Protein 8Q9N (pdb70)

Organism: Homo sapiens (NCBI:txid9606)

Radius of gyration: 16.93 Å; Cα contacts (8 Å, |Δi|>4): 275; chains: 3; bounding box: 41×46×35 Å

Secondary structure (DSSP, 8-state):
--S---SS----HHHHHHHHHHHHHHHHHHHHHHHHHHT-EEEEEEE-TT--EEEEESS-HHHHHHHHHH--S--EEEEHHHHHHHHHHH-/--S---SS---SHHHHHHHHHHHHHHHHHHHHHHHHHHT-EEEEEEE-TT--EEEEESS-HHHHHHHHHH--S--EEE-HHHHHHHHHHS---/--SSHHHHHHHHHHHH-

Sequence (201 aa):
GRKKIQIQRITDERNRQVTFTKRKFGLMKKKAYELSVLCDCCEIALLIIFNHSNKLFQYASTDMDKVLLKYTEYNEPHESRTNADIIETLRKKGGRKKIQIQRITDERNRQVTFTKRKFGLMKKAYELSVLCDCCEIALLIIFNHHSNKLFQYASTDMDKVLLKYTEYNNEPHESRTNADIIETLRKKGFNWGSGEVKQKLQEFVLSK

Foldseek 3Di:
DVDDDDPDDDPPPVVNVVCCVVVVVVVLVVVLVCCVVVVDWDKDWDQDPVRDIDIDINPDPVVVVVVVVVDDDDDDDDDPVRVVVVVVVVD/DVDDDDDDDDPPPVVLVVCCVVVVVVVLVVVLVCCVVPVDWDKDWDQDPVGDIDIDINPDPVVVVVVVVVDDDDDDDDDPVVVVVCVVVDDVD/DDPDDVVVVVVCVVVVD

Solvent-accessible surface area: 12573 Å² total; per-residue (Å²): 119,243,174,189,93,116,49,113,128,23,111,87,97,196,70,22,79,73,18,12,84,141,65,17,39,31,2,4,72,85,0,26,16,2,9,47,2,2,58,5,70,0,2,0,2,0,3,23,98,86,79,93,0,17,17,0,2,7,87,49,14,79,138,7,3,72,98,11,28,129,48,133,112,131,74,61,60,84,41,21,71,44,3,62,67,33,44,158,153,140,96,119,257,175,169,91,140,53,112,151,22,120,86,124,186,73,41,105,70,20,12,69,141,66,16,50,27,2,4,70,86,0,19,23,0,7,45,2,3,47,8,48,0,2,0,1,0,3,18,81,74,69,110,5,32,16,0,3,7,113,65,16,55,113,3,0,40,40,6,3,125,32,118,110,114,25,40,52,92,46,28,78,55,3,78,64,48,56,190,149,92,50,225,156,97,27,116,30,129,31,50,92,95,2,51,103,47,8,125,92,147

Nearest PDB structures (foldseek):
  8c84-assembly1_B  TM=9.885E-01  e=8.450E-15  Homo sapiens
  6byy-assembly1_B  TM=9.921E-01  e=8.480E-14  Homo sapiens
  1n6j-assembly1_A  TM=9.811E-01  e=6.041E-14  Homo sapiens
  6wc2-assembly2_C  TM=9.971E-01  e=1.363E-13  Homo sapiens
  3p57-assembly1_D  TM=9.892E-01  e=1.274E-13  Homo sapiens

InterPro domains:
  IPR002100 Transcription factor, MADS-box [PF00319] (10-57)
  IPR002100 Transcription factor, MADS-box [PR00404] (3-23)
  IPR002100 Transcription factor, MADS-box [PR00404] (23-38)
  IPR002100 Transcription factor, MADS-box [P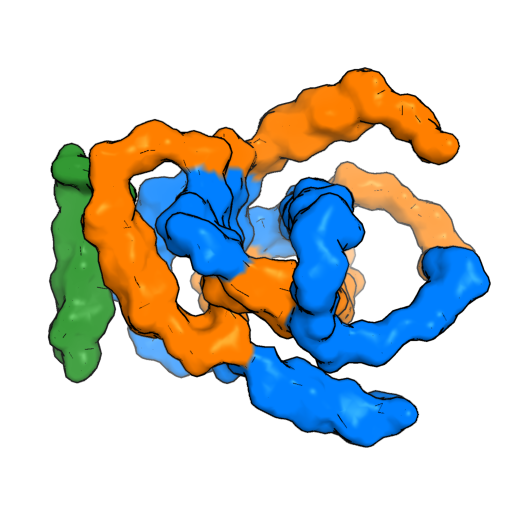R00404] (38-59)
  IPR002100 Transcription factor, MADS-box [PS00350] (3-57)
  IPR002100 Transcription factor, MADS-box [PS50066] (1-61)
  IPR002100 Transcription factor, MADS-box [SM00432] (1-60)
  IPR022102 Holliday junction regulator protein family C-terminal [PF12347] (95-132)
  IPR033896 MADS MEF2-like, N-terminal [cd00265] (2-78)
  IPR036879 Transcription factor, MADS-box superfamily [G3DSA:3.40.1810.10] (13-95)
  IPR036879 Transcription factor, MADS-box superfamily [SSF55455] (2-90)

Structure (mmCIF, N/CA/C/O backbone):
data_8Q9N
#
_entry.id   8Q9N
#
_cell.length_a   54.326
_cell.length_b   57.000
_cell.length_c   76.750
_cell.angle_alpha   90.00
_cell.angle_beta   90.00
_cell.angle_gamma   90.00
#
_symmetry.space_group_name_H-M   'P 21 21 21'
#
loop_
_entity.id
_entity.type
_entity.pdbx_description
1 polymer 'MEF2D protein'
2 polymer 'DNA MADS box'
3 polymer 'DNA MADS box'
4 polymer 'myocyte enhancer-binding factor 2-interacting transcriptional repressor (MITR or HDAC9) L151V mutant peptide: GLU-VAL-LYS-GLN-LYS-LEU-GLN-GLU-PHE-VAL-LEU-SER-LYS'
5 non-polymer 'DIMETHYL SULFOXIDE'
6 water water
#
loop_
_atom_site.group_PDB
_atom_site.id
_atom_site.type_symbol
_atom_site.label_atom_id
_atom_site.label_alt_id
_atom_site.label_comp_id
_atom_site.label_asym_id
_atom_site.label_entity_id
_atom_site.label_seq_id
_atom_site.pdbx_PDB_ins_code
_atom_site.Cartn_x
_atom_site.Cartn_y
_atom_site.Cartn_z
_atom_site.occupancy
_atom_site.B_iso_or_equiv
_atom_site.auth_seq_id
_atom_site.auth_comp_id
_atom_site.auth_asym_id
_atom_site.auth_atom_id
_atom_site.pdbx_PDB_model_num
ATOM 1 N N . GLY A 1 2 ? 8.647 8.689 -16.728 1.00 20.61 2 GLY A N 1
ATOM 2 C CA . GLY A 1 2 ? 7.929 8.786 -17.993 1.00 19.11 2 GLY A CA 1
ATOM 3 C C . GLY A 1 2 ? 7.124 10.077 -18.008 1.00 18.28 2 GLY A C 1
ATOM 4 O O . GLY A 1 2 ? 7.068 10.768 -16.995 1.00 18.51 2 GLY A O 1
ATOM 5 N N . ARG A 1 3 ? 6.492 10.379 -19.145 1.00 18.61 3 ARG A N 1
ATOM 6 C CA . ARG A 1 3 ? 5.696 11.588 -19.232 1.00 19.17 3 ARG A CA 1
ATOM 7 C C . ARG A 1 3 ? 4.630 11.633 -18.146 1.00 17.50 3 ARG A C 1
ATOM 8 O O . ARG A 1 3 ? 4.265 12.730 -17.685 1.00 18.36 3 ARG A O 1
ATOM 16 N N . LYS A 1 4 ? 4.070 10.457 -17.774 1.00 17.29 4 LYS A N 1
ATOM 17 C CA . LYS A 1 4 ? 3.091 10.364 -16.697 1.00 16.32 4 LYS A CA 1
ATOM 18 C C . LYS A 1 4 ? 3.329 9.127 -15.833 1.00 16.37 4 LYS A C 1
ATOM 19 O O . LYS A 1 4 ? 3.869 8.120 -16.316 1.00 17.85 4 LYS A O 1
ATOM 25 N N . LYS A 1 5 ? 2.928 9.208 -14.566 1.00 15.46 5 LYS A N 1
ATOM 26 C CA . LYS A 1 5 ? 2.848 8.039 -13.698 1.00 16.31 5 LYS A CA 1
ATOM 27 C C . LYS A 1 5 ? 1.749 7.079 -14.168 1.00 17.47 5 LYS A C 1
ATOM 28 O O . LYS A 1 5 ? 0.654 7.523 -14.503 1.00 19.27 5 LYS A O 1
ATOM 34 N N . ILE A 1 6 ? 2.040 5.772 -14.221 1.00 17.97 6 ILE A N 1
ATOM 35 C CA . ILE A 1 6 ? 1.023 4.782 -14.543 1.00 18.08 6 ILE A CA 1
ATOM 36 C C . ILE A 1 6 ? 0.767 3.833 -13.373 1.00 18.48 6 ILE A C 1
ATOM 37 O O . ILE A 1 6 ? 1.679 3.538 -12.602 1.00 19.13 6 ILE A O 1
ATOM 42 N N . GLN A 1 7 ? -0.457 3.296 -13.320 1.00 20.33 7 GLN A N 1
ATOM 43 C CA . GLN A 1 7 ? -0.801 2.250 -12.368 1.00 20.36 7 GLN A CA 1
ATOM 44 C C . GLN A 1 7 ? -0.205 0.916 -12.814 1.00 17.46 7 GLN A C 1
ATOM 45 O O . GLN A 1 7 ? -0.126 0.650 -14.015 1.00 17.89 7 GLN A O 1
ATOM 51 N N . ILE A 1 8 ? 0.255 0.119 -11.842 1.00 17.06 8 ILE A N 1
ATOM 52 C CA . ILE A 1 8 ? 0.779 -1.195 -12.157 1.00 16.70 8 ILE A CA 1
ATOM 53 C C . ILE A 1 8 ? -0.416 -2.151 -12.211 1.00 15.92 8 ILE A C 1
ATOM 54 O O . ILE A 1 8 ? -0.827 -2.744 -11.206 1.00 18.36 8 ILE A O 1
ATOM 59 N N . GLN A 1 9 ? -0.969 -2.272 -13.411 1.00 16.73 9 GLN A N 1
ATOM 60 C CA . GLN A 1 9 ? -2.102 -3.134 -13.709 1.00 19.20 9 GLN A CA 1
ATOM 61 C C . GLN A 1 9 ? -1.982 -3.603 -15.163 1.00 18.86 9 GLN A C 1
ATOM 62 O O . GLN A 1 9 ? -1.323 -2.970 -15.998 1.00 18.49 9 GLN A O 1
ATOM 68 N N . ARG A 1 10 ? -2.680 -4.690 -15.503 1.00 18.35 10 ARG A N 1
ATOM 69 C CA . ARG A 1 10 ? -2.588 -5.223 -16.847 1.00 19.91 10 ARG A CA 1
ATOM 70 C C . ARG A 1 10 ? -2.941 -4.237 -17.969 1.00 21.34 10 ARG A C 1
ATOM 71 O O . ARG A 1 10 ? -3.993 -3.591 -17.937 1.00 18.93 10 ARG A O 1
ATOM 79 N N . ILE A 1 11 ? -2.031 -4.099 -18.953 1.00 19.02 11 ILE A N 1
ATOM 80 C CA . ILE A 1 11 ? -2.263 -3.309 -20.149 1.00 18.78 11 ILE A CA 1
ATOM 81 C C . ILE A 1 11 ? -3.145 -4.094 -21.113 1.00 21.59 11 ILE A C 1
ATOM 82 O O . ILE A 1 11 ? -2.766 -5.186 -21.529 1.00 20.92 11 ILE A O 1
ATOM 87 N N . THR A 1 12 ? -4.318 -3.547 -21.485 1.00 23.84 12 THR A N 1
ATOM 88 C CA . THR A 1 12 ? -5.176 -4.283 -22.405 1.00 27.68 12 THR A CA 1
ATOM 89 C C . THR A 1 12 ? -4.977 -3.878 -23.870 1.00 26.77 12 THR A C 1
ATOM 90 O O . THR A 1 12 ? -5.183 -4.704 -24.748 1.00 29.55 12 THR A O 1
ATOM 94 N N . ASP A 1 13 ? -4.519 -2.651 -24.158 1.00 27.14 13 ASP A N 1
ATOM 95 C CA . ASP A 1 13 ? -4.114 -2.297 -25.511 1.00 30.59 13 ASP A CA 1
ATOM 96 C C . ASP A 1 13 ? -2.955 -3.163 -26.011 1.00 31.41 13 ASP A C 1
ATOM 97 O O . ASP A 1 13 ? -1.863 -3.138 -25.449 1.00 26.78 13 ASP A O 1
ATOM 102 N N . GLU A 1 14 ? -3.184 -3.922 -27.089 1.00 30.52 14 GLU A N 1
ATOM 103 C CA . GLU A 1 14 ? -2.240 -4.947 -27.510 1.00 32.84 14 GLU A CA 1
ATOM 104 C C . GLU A 1 14 ? -0.908 -4.374 -27.997 1.00 31.26 14 GLU A C 1
ATOM 105 O O . GLU A 1 14 ? 0.159 -4.882 -27.637 1.00 29.11 14 GLU A O 1
ATOM 111 N N . ARG A 1 15 ? -0.963 -3.288 -28.785 1.00 29.37 15 ARG A N 1
ATOM 112 C CA . ARG A 1 15 ? 0.253 -2.654 -29.260 1.00 32.21 15 ARG A CA 1
ATOM 113 C C . ARG A 1 15 ? 1.095 -2.143 -28.090 1.00 26.14 15 ARG A C 1
ATOM 114 O O . ARG A 1 15 ? 2.304 -2.402 -28.049 1.00 25.70 15 ARG A O 1
ATOM 122 N N . ASN A 1 16 ? 0.450 -1.402 -27.183 1.00 22.90 16 ASN A N 1
ATOM 123 C CA . ASN A 1 16 ? 1.128 -0.797 -26.047 1.00 22.73 16 ASN A CA 1
ATOM 124 C C . ASN A 1 16 ? 1.725 -1.902 -25.176 1.00 19.08 16 ASN A C 1
ATOM 125 O O . ASN A 1 16 ? 2.832 -1.734 -24.655 1.00 18.23 16 ASN A O 1
ATOM 130 N N . ARG A 1 17 ? 1.008 -3.015 -25.005 1.00 18.62 17 ARG A N 1
ATOM 131 C CA . ARG A 1 17 ? 1.528 -4.113 -24.181 1.00 17.48 17 ARG A CA 1
ATOM 132 C C . ARG A 1 17 ? 2.847 -4.632 -24.769 1.00 18.30 17 ARG A C 1
ATOM 133 O O . ARG A 1 17 ? 3.810 -4.900 -24.037 1.00 15.93 17 ARG A O 1
ATOM 141 N N . GLN A 1 18 ? 2.888 -4.822 -26.090 1.00 17.53 18 GLN A N 1
ATOM 142 C CA . GLN A 1 18 ? 4.053 -5.357 -26.760 1.00 17.88 18 GLN A CA 1
ATOM 143 C C . GLN A 1 18 ? 5.245 -4.399 -26.764 1.00 17.42 18 GLN A C 1
ATOM 144 O O . GLN A 1 18 ? 6.371 -4.822 -26.513 1.00 17.45 18 GLN A O 1
ATOM 150 N N . VAL A 1 19 ? 4.991 -3.114 -27.028 1.00 16.49 19 VAL A N 1
ATOM 151 C CA . VAL A 1 19 ? 6.010 -2.069 -26.934 1.00 17.32 19 VAL A CA 1
ATOM 152 C C . VAL A 1 19 ? 6.599 -2.012 -25.525 1.00 16.15 19 VAL A C 1
ATOM 153 O O . VAL A 1 19 ? 7.828 -1.980 -25.355 1.00 16.58 19 VAL A O 1
ATOM 157 N N . THR A 1 20 ? 5.716 -1.996 -24.524 1.00 16.05 20 THR A N 1
ATOM 158 C CA . THR A 1 20 ? 6.141 -1.943 -23.127 1.00 14.22 20 THR A CA 1
ATOM 159 C C . THR A 1 20 ? 6.969 -3.188 -22.777 1.00 14.72 20 THR A C 1
ATOM 160 O O . THR A 1 20 ? 7.987 -3.085 -22.091 1.00 14.90 20 THR A O 1
ATOM 164 N N . PHE A 1 21 ? 6.508 -4.357 -23.219 1.00 13.52 21 PHE A N 1
ATOM 165 C CA . PHE A 1 21 ? 7.207 -5.605 -22.951 1.00 15.21 21 PHE A CA 1
ATOM 166 C C . PHE A 1 21 ? 8.639 -5.556 -23.479 1.00 14.53 21 PHE A C 1
ATOM 167 O O . PHE A 1 21 ? 9.591 -5.876 -22.754 1.00 14.67 21 PHE A O 1
ATOM 175 N N . THR A 1 22 ? 8.830 -5.176 -24.750 1.00 15.28 22 THR A N 1
ATOM 176 C CA . THR A 1 22 ? 10.167 -5.186 -25.324 1.00 17.27 22 THR A CA 1
ATOM 177 C C . THR A 1 22 ? 11.101 -4.230 -24.576 1.00 16.64 22 THR A C 1
ATOM 178 O O . THR A 1 22 ? 12.249 -4.587 -24.250 1.00 17.58 22 THR A O 1
ATOM 182 N N . LYS A 1 23 ? 10.605 -3.019 -24.291 1.00 16.63 23 LYS A N 1
ATOM 183 C CA . LYS A 1 23 ? 11.416 -1.998 -23.645 1.00 15.92 23 LYS A CA 1
ATOM 184 C C . LYS A 1 23 ? 11.793 -2.385 -22.209 1.00 15.08 23 LYS A C 1
ATOM 185 O O . LYS A 1 23 ? 12.958 -2.285 -21.810 1.00 14.81 23 LYS A O 1
ATOM 191 N N . ARG A 1 24 ? 10.797 -2.804 -21.419 1.00 13.72 24 ARG A N 1
ATOM 192 C CA . ARG A 1 24 ? 11.036 -3.144 -20.021 1.00 13.24 24 ARG A CA 1
ATOM 193 C C . ARG A 1 24 ? 11.820 -4.464 -19.884 1.00 13.80 24 ARG A C 1
ATOM 194 O O . ARG A 1 24 ? 12.584 -4.615 -18.924 1.00 13.45 24 ARG A O 1
ATOM 202 N N . LYS A 1 25 ? 11.637 -5.428 -20.808 1.00 14.05 25 LYS A N 1
ATOM 203 C CA . LYS A 1 25 ? 12.465 -6.640 -20.800 1.00 14.88 25 LYS A CA 1
ATOM 204 C C . LYS A 1 25 ? 13.950 -6.293 -20.950 1.00 15.21 25 LYS A C 1
ATOM 205 O O . LYS A 1 25 ? 14.798 -6.829 -20.223 1.00 13.94 25 LYS A O 1
ATOM 211 N N . PHE A 1 26 ? 14.273 -5.396 -21.896 1.00 15.87 26 PHE A N 1
ATOM 212 C CA . PHE A 1 26 ? 15.654 -4.964 -22.032 1.00 15.88 26 PHE A CA 1
ATOM 213 C C . PHE A 1 26 ? 16.136 -4.238 -20.783 1.00 16.38 26 PHE A C 1
ATOM 214 O O . PHE A 1 26 ? 17.242 -4.489 -20.300 1.00 16.09 26 PHE A O 1
ATOM 222 N N . GLY A 1 27 ? 15.306 -3.346 -20.237 1.00 15.85 27 GLY A N 1
ATOM 223 C CA . GLY A 1 27 ? 15.683 -2.627 -19.030 1.00 15.43 27 GLY A CA 1
ATOM 224 C C . GLY A 1 27 ? 16.035 -3.528 -17.848 1.00 15.71 27 GLY A C 1
ATOM 225 O O . GLY A 1 27 ? 16.984 -3.271 -17.098 1.00 15.68 27 GLY A O 1
ATOM 226 N N . LEU A 1 28 ? 15.249 -4.600 -17.694 1.00 14.18 28 LEU A N 1
ATOM 227 C CA . LEU A 1 28 ? 15.456 -5.5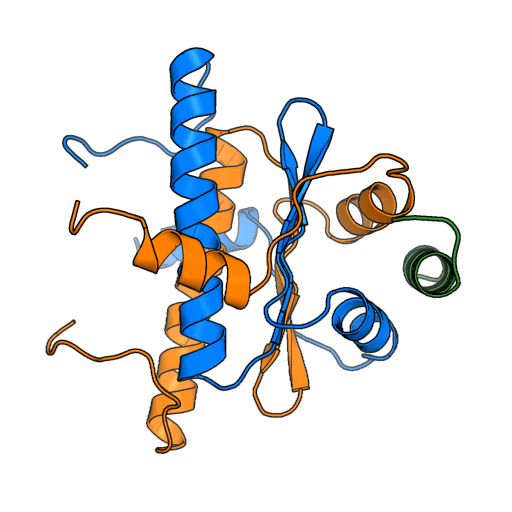71 -16.637 1.00 14.52 28 LEU A CA 1
ATOM 228 C C . LEU A 1 28 ? 16.768 -6.343 -16.857 1.00 14.81 28 LEU A C 1
ATOM 229 O O . LEU A 1 28 ? 17.570 -6.510 -15.928 1.00 15.44 28 LEU A O 1
ATOM 234 N N . MET A 1 29 ? 17.031 -6.751 -18.096 1.00 14.80 29 MET A N 1
ATOM 235 C CA . MET A 1 29 ? 18.290 -7.430 -18.392 1.00 15.28 29 MET A CA 1
ATOM 236 C C . MET A 1 29 ? 19.523 -6.529 -18.222 1.00 14.84 29 MET A C 1
ATOM 237 O O . MET A 1 29 ? 20.583 -6.991 -17.796 1.00 15.81 29 MET A O 1
ATOM 242 N N A LYS A 1 30 ? 19.390 -5.240 -18.554 0.50 14.98 30 LYS A N 1
ATOM 243 N N B LYS A 1 30 ? 19.388 -5.241 -18.552 0.50 14.59 30 LYS A N 1
ATOM 244 C CA A LYS A 1 30 ? 20.468 -4.280 -18.358 0.50 15.98 30 LYS A CA 1
ATOM 245 C CA B LYS A 1 30 ? 20.469 -4.285 -18.360 0.50 15.24 30 LYS A CA 1
ATOM 246 C C A LYS A 1 30 ? 20.785 -4.115 -16.869 0.50 16.24 30 LYS A C 1
ATOM 247 C C B LYS A 1 30 ? 20.784 -4.115 -16.870 0.50 15.84 30 LYS A C 1
ATOM 248 O O A LYS A 1 30 ? 21.953 -4.078 -16.493 0.50 14.97 30 LYS A O 1
ATOM 249 O O B LYS A 1 30 ? 21.953 -4.078 -16.493 0.50 14.66 30 LYS A O 1
ATOM 260 N N . LYS A 1 31 ? 19.755 -4.002 -16.023 1.00 14.93 31 LYS A N 1
ATOM 261 C CA . LYS A 1 31 ? 19.978 -3.937 -14.582 1.00 15.10 31 LYS A CA 1
ATOM 262 C C . LYS A 1 31 ? 20.633 -5.224 -14.054 1.00 14.69 31 LYS A C 1
ATOM 263 O O . LYS A 1 31 ? 21.458 -5.152 -13.144 1.00 15.49 31 LYS A O 1
ATOM 269 N N . ALA A 1 32 ? 20.268 -6.398 -14.600 1.00 13.53 32 ALA A N 1
ATOM 270 C CA . ALA A 1 32 ? 20.911 -7.635 -14.221 1.00 14.87 32 ALA A CA 1
ATOM 271 C C . ALA A 1 32 ? 22.397 -7.638 -14.597 1.00 14.76 32 ALA A C 1
ATOM 272 O O . ALA A 1 32 ? 23.239 -8.053 -13.781 1.00 15.66 32 ALA A O 1
ATOM 274 N N . TYR A 1 33 ? 22.740 -7.188 -15.808 1.00 14.29 33 TYR A N 1
ATOM 275 C CA . TYR 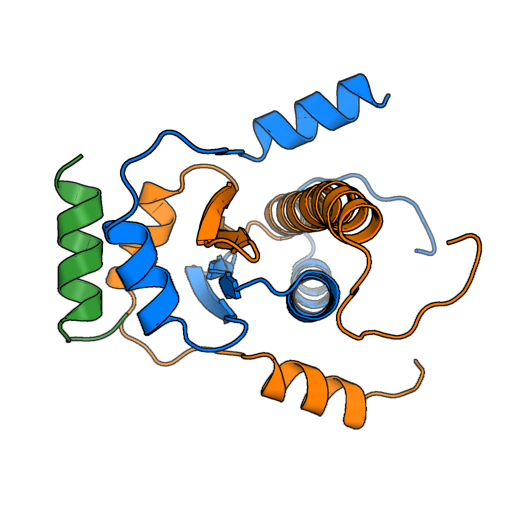A 1 33 ? 24.132 -7.061 -16.233 1.00 15.76 33 TYR A CA 1
ATOM 276 C C . TYR A 1 33 ? 24.901 -6.177 -15.241 1.00 16.96 33 TYR A C 1
ATOM 277 O O . TYR A 1 33 ? 25.964 -6.549 -14.723 1.00 16.28 33 TYR A O 1
ATOM 286 N N . GLU A 1 34 ? 24.319 -5.016 -14.907 1.00 15.89 34 GLU A N 1
ATOM 287 C CA . GLU A 1 34 ? 24.990 -4.083 -14.014 1.00 16.09 34 GLU A CA 1
ATOM 288 C C . GLU A 1 34 ? 25.226 -4.677 -12.630 1.00 16.98 34 GLU A C 1
ATOM 289 O O . GLU A 1 34 ? 26.307 -4.528 -12.067 1.00 16.16 34 GLU A O 1
ATOM 295 N N . LEU A 1 35 ? 24.228 -5.371 -12.068 1.00 15.41 35 LEU A N 1
ATOM 296 C CA . LEU A 1 35 ? 24.390 -5.991 -10.763 1.00 16.47 35 LEU A CA 1
ATOM 297 C C . LEU A 1 35 ? 25.454 -7.082 -10.806 1.00 16.00 35 LEU A C 1
ATOM 298 O O . LEU A 1 35 ? 26.294 -7.166 -9.892 1.00 15.26 35 LEU A O 1
ATOM 303 N N . SER A 1 36 ? 25.465 -7.873 -11.881 1.00 15.21 36 SER A N 1
ATOM 304 C CA . SER A 1 36 ? 26.440 -8.950 -12.017 1.00 15.93 36 SER A CA 1
ATOM 305 C C . SER A 1 36 ? 27.880 -8.434 -12.005 1.00 16.20 36 SER A C 1
ATOM 306 O O . SER A 1 36 ? 28.738 -9.038 -11.361 1.00 16.88 36 SER A O 1
ATOM 309 N N . VAL A 1 37 ? 28.145 -7.313 -12.668 1.00 15.43 37 VAL A N 1
ATOM 310 C CA . VAL A 1 37 ? 29.485 -6.739 -12.700 1.00 15.46 37 VAL A CA 1
ATOM 311 C C . VAL A 1 37 ? 29.846 -6.002 -11.406 1.00 16.70 37 VAL A C 1
ATOM 312 O O . VAL A 1 37 ? 30.923 -6.236 -10.842 1.00 17.09 37 VAL A O 1
ATOM 316 N N . LEU A 1 38 ? 28.979 -5.090 -10.945 1.00 15.69 38 LEU A N 1
ATOM 317 C CA . LEU A 1 38 ? 29.249 -4.311 -9.729 1.00 15.86 38 LEU A CA 1
ATOM 318 C C . LEU A 1 38 ? 29.520 -5.197 -8.518 1.00 16.99 38 LEU A C 1
ATOM 319 O O . LEU A 1 38 ? 30.422 -4.919 -7.716 1.00 17.88 38 LEU A O 1
ATOM 324 N N . CYS A 1 39 ? 28.701 -6.249 -8.353 1.00 16.16 39 CYS A N 1
ATOM 325 C CA . CYS A 1 39 ? 28.693 -7.023 -7.119 1.00 17.12 39 CYS A CA 1
ATOM 326 C C . CYS A 1 39 ? 29.243 -8.445 -7.291 1.00 18.52 39 CYS A C 1
ATOM 327 O O . CYS A 1 39 ? 29.153 -9.243 -6.355 1.00 19.37 39 CYS A O 1
ATOM 330 N N . ASP A 1 40 ? 29.837 -8.722 -8.465 1.00 19.98 40 ASP A N 1
ATOM 331 C CA . ASP A 1 40 ? 30.458 -10.005 -8.773 1.00 21.57 40 ASP A CA 1
ATOM 332 C C . ASP A 1 40 ? 29.494 -11.173 -8.553 1.00 21.49 40 ASP A C 1
ATOM 333 O O . ASP A 1 40 ? 29.831 -12.138 -7.868 1.00 23.68 40 ASP A O 1
ATOM 338 N N A CYS A 1 41 ? 28.303 -11.111 -9.148 0.50 19.90 41 CYS A N 1
ATOM 339 N N B CYS A 1 41 ? 28.298 -11.068 -9.170 0.50 19.08 41 CYS A N 1
ATOM 340 C CA A CYS A 1 41 ? 27.359 -12.199 -8.975 0.50 20.21 41 CYS A CA 1
ATOM 341 C CA B CYS A 1 41 ? 27.192 -12.018 -9.080 0.50 18.76 41 CYS A CA 1
ATOM 342 C C A CYS A 1 41 ? 26.961 -12.829 -10.305 0.50 18.45 41 CYS A C 1
ATOM 343 C C B CYS A 1 41 ? 27.030 -12.861 -10.342 0.50 17.52 41 CYS A C 1
ATOM 344 O O A CYS A 1 41 ? 27.333 -12.355 -11.368 0.50 18.32 41 CYS A O 1
ATOM 345 O O B CYS A 1 41 ? 27.476 -12.458 -11.417 0.50 17.31 41 CYS A O 1
ATOM 350 N N . GLU A 1 42 ? 26.270 -13.959 -10.208 1.00 17.93 42 GLU A N 1
ATOM 351 C CA . GLU A 1 42 ? 25.772 -14.702 -11.358 1.00 18.31 42 GLU A CA 1
ATOM 352 C C . GLU A 1 42 ? 24.256 -14.734 -11.279 1.00 19.99 42 GLU A C 1
ATOM 353 O O . GLU A 1 42 ? 23.690 -15.074 -10.238 1.00 18.63 42 GLU A O 1
ATOM 359 N N . ILE A 1 43 ? 23.596 -14.370 -12.397 1.00 16.28 43 ILE A N 1
ATOM 360 C CA . ILE A 1 43 ? 22.160 -14.158 -12.423 1.00 16.90 43 ILE A CA 1
ATOM 361 C C . ILE A 1 43 ? 21.530 -14.892 -13.605 1.00 16.27 43 ILE A C 1
ATOM 362 O O . ILE A 1 43 ? 22.092 -14.892 -14.700 1.00 16.70 43 ILE A O 1
ATOM 367 N N . ALA A 1 44 ? 20.359 -15.496 -13.380 1.00 15.65 44 ALA A N 1
ATOM 368 C CA . ALA A 1 44 ? 19.503 -15.968 -14.458 1.00 15.63 44 ALA A CA 1
ATOM 369 C C . ALA A 1 44 ? 18.084 -15.417 -14.377 1.00 14.90 44 ALA A C 1
ATOM 370 O O . ALA A 1 44 ? 17.564 -15.213 -13.280 1.00 15.98 44 ALA A O 1
ATOM 372 N N A LEU A 1 45 ? 17.490 -15.151 -15.565 0.50 14.76 45 LEU A N 1
ATOM 373 N N B LEU A 1 45 ? 17.464 -15.246 -15.562 0.50 14.95 45 LEU A N 1
ATOM 374 C CA A LEU A 1 45 ? 16.105 -14.733 -15.721 0.50 14.84 45 LEU A CA 1
ATOM 375 C CA B LEU A 1 45 ? 16.114 -14.730 -15.701 0.50 14.91 45 LEU A CA 1
ATOM 376 C C A LEU A 1 45 ? 15.388 -15.653 -16.705 0.50 14.98 45 LEU A C 1
ATOM 377 C C B LEU A 1 45 ? 15.367 -15.597 -16.715 0.50 15.18 45 LEU A C 1
ATOM 378 O O A LEU A 1 45 ? 15.917 -15.922 -17.799 0.50 15.65 45 LEU A O 1
ATOM 379 O O B LEU A 1 45 ? 15.886 -15.825 -17.819 0.50 16.06 45 LEU A O 1
ATOM 388 N N . ILE A 1 46 ? 14.178 -16.088 -16.321 1.00 14.05 46 ILE A N 1
ATOM 389 C CA . ILE A 1 46 ? 13.292 -16.874 -17.174 1.00 15.23 46 ILE A CA 1
ATOM 390 C C . ILE A 1 46 ? 11.951 -16.136 -17.253 1.00 14.14 46 ILE A C 1
ATOM 391 O O . ILE A 1 46 ? 11.364 -15.833 -16.212 1.00 14.67 46 ILE A O 1
ATOM 396 N N . ILE A 1 47 ? 11.489 -15.827 -18.482 1.00 13.12 47 ILE A N 1
ATOM 397 C CA . ILE A 1 47 ? 10.251 -15.084 -18.725 1.00 13.92 47 ILE A CA 1
ATOM 398 C C . ILE A 1 47 ? 9.348 -15.830 -19.718 1.00 14.21 47 ILE A C 1
ATOM 399 O O . ILE A 1 47 ? 9.810 -16.171 -20.822 1.00 14.66 47 ILE A O 1
ATOM 404 N N . PHE A 1 48 ? 8.092 -16.084 -19.324 1.00 13.84 48 PHE A N 1
ATOM 405 C CA . PHE A 1 48 ? 7.031 -16.529 -20.239 1.00 13.77 48 PHE A CA 1
ATOM 406 C C . PHE A 1 48 ? 6.050 -15.379 -20.465 1.00 15.68 48 PHE A C 1
ATOM 407 O O . PHE A 1 48 ? 5.481 -14.873 -19.508 1.00 14.82 48 PHE A O 1
ATOM 415 N N . ASN A 1 49 ? 5.862 -14.954 -21.717 1.00 15.46 49 ASN A N 1
ATOM 416 C CA . ASN A 1 49 ? 4.994 -13.811 -22.001 1.00 14.41 49 ASN A CA 1
ATOM 417 C C . ASN A 1 49 ? 3.527 -14.254 -22.029 1.00 15.45 49 ASN A C 1
ATOM 418 O O . ASN A 1 49 ? 3.187 -15.372 -21.640 1.00 15.83 49 ASN A O 1
ATOM 423 N N . HIS A 1 50 ? 2.630 -13.354 -22.454 1.00 16.08 50 HIS A N 1
ATOM 424 C CA . HIS A 1 50 ? 1.207 -13.651 -22.449 1.00 16.29 50 HIS A CA 1
ATOM 425 C C . HIS A 1 50 ? 0.866 -14.828 -23.376 1.00 17.95 50 HIS A C 1
ATOM 426 O O . HIS A 1 50 ? -0.067 -15.563 -23.092 1.00 19.03 50 HIS A O 1
ATOM 433 N N . SER A 1 51 ? 1.658 -15.023 -24.431 1.00 16.80 51 SER A N 1
ATOM 434 C CA . SER A 1 51 ? 1.497 -16.130 -25.364 1.00 18.64 51 SER A CA 1
ATOM 435 C C . SER A 1 51 ? 2.241 -17.406 -24.965 1.00 17.43 51 SER A C 1
ATOM 436 O O . SER A 1 51 ? 2.352 -18.331 -25.773 1.00 18.55 51 SER A O 1
ATOM 439 N N . ASN A 1 52 ? 2.799 -17.441 -23.746 1.00 16.00 52 ASN A N 1
ATOM 440 C CA . ASN A 1 52 ? 3.619 -18.544 -23.287 1.00 15.76 52 ASN A CA 1
ATOM 441 C C . ASN A 1 52 ? 4.873 -18.811 -24.121 1.00 16.11 52 ASN A C 1
ATOM 442 O O . ASN A 1 52 ? 5.381 -19.926 -24.114 1.00 18.15 52 ASN A O 1
ATOM 447 N N . LYS A 1 53 ? 5.398 -17.774 -24.792 1.00 15.63 53 LYS A N 1
ATOM 448 C CA . LYS A 1 53 ? 6.697 -17.824 -25.446 1.00 16.59 53 LYS A CA 1
ATOM 449 C C . LYS A 1 53 ? 7.778 -17.543 -24.396 1.00 16.24 53 LYS A C 1
ATOM 450 O O . LYS A 1 53 ? 7.577 -16.712 -23.501 1.00 15.45 53 LYS A O 1
ATOM 456 N N . LEU A 1 54 ? 8.927 -18.217 -24.527 1.00 14.82 54 LEU A N 1
ATOM 457 C CA . LEU A 1 54 ? 10.059 -18.130 -23.602 1.00 15.36 54 LEU A CA 1
ATOM 458 C C . LEU A 1 54 ? 11.148 -17.147 -24.037 1.00 14.52 54 LEU A C 1
ATOM 459 O O . LEU A 1 54 ? 11.527 -17.112 -25.212 1.00 14.76 54 LEU A O 1
ATOM 464 N N . PHE A 1 55 ? 11.633 -16.361 -23.063 1.00 13.77 55 PHE A N 1
ATOM 465 C CA . PHE A 1 55 ? 12.771 -15.458 -23.189 1.00 14.23 55 PHE A CA 1
ATOM 466 C C . PHE A 1 55 ? 13.674 -15.692 -21.978 1.00 15.22 55 PHE A C 1
ATOM 467 O O . PHE A 1 55 ? 13.189 -15.708 -20.848 1.00 16.19 55 PHE A O 1
ATOM 475 N N . GLN A 1 56 ? 14.987 -15.837 -22.195 1.00 14.97 56 GLN A N 1
ATOM 476 C CA . GLN A 1 56 ? 15.908 -16.085 -21.083 1.00 16.00 56 GLN A CA 1
ATOM 477 C C . GLN A 1 56 ? 17.156 -15.191 -21.152 1.00 14.68 56 GLN A C 1
ATOM 478 O O . GLN A 1 56 ? 17.547 -14.678 -22.215 1.00 15.00 56 GLN A O 1
ATOM 484 N N . TYR A 1 57 ? 17.743 -14.982 -19.961 1.00 14.08 57 TYR A N 1
ATOM 485 C CA . TYR A 1 57 ? 19.011 -14.285 -19.793 1.00 14.39 57 TYR A CA 1
ATOM 486 C C . TYR A 1 57 ? 19.811 -15.017 -18.719 1.00 14.75 57 TYR A C 1
ATOM 487 O O . TYR A 1 57 ? 19.246 -15.490 -17.730 1.00 13.60 57 TYR A O 1
ATOM 496 N N . ALA A 1 58 ? 21.133 -15.123 -18.901 1.00 15.27 58 ALA A N 1
ATOM 497 C CA . ALA A 1 58 ? 22.043 -15.507 -17.823 1.00 15.40 58 ALA A CA 1
ATOM 498 C C . ALA A 1 58 ? 23.319 -14.697 -17.983 1.00 15.36 58 ALA A C 1
ATOM 499 O O . ALA A 1 58 ? 23.793 -14.504 -19.105 1.00 16.93 58 ALA A O 1
ATOM 501 N N . SER A 1 59 ? 23.915 -14.273 -16.866 1.00 17.26 59 SER A N 1
ATOM 502 C CA . SER A 1 59 ? 25.060 -13.386 -16.987 1.00 18.66 59 SER A CA 1
ATOM 503 C C . SER A 1 59 ? 26.181 -14.085 -17.760 1.00 20.88 59 SER A C 1
ATOM 504 O O . SER A 1 59 ? 26.748 -13.461 -18.675 1.00 20.32 59 SER A O 1
ATOM 507 N N . THR A 1 60 ? 26.419 -15.381 -17.453 1.00 22.39 60 THR A N 1
ATOM 508 C CA . THR A 1 60 ? 27.392 -16.214 -18.161 1.00 26.74 60 THR A CA 1
ATOM 509 C C . THR A 1 60 ? 26.860 -17.504 -18.808 1.00 27.16 60 THR A C 1
ATOM 510 O O . THR A 1 60 ? 27.114 -17.735 -19.992 1.00 25.73 60 THR A O 1
ATOM 514 N N . ASP A 1 61 ? 26.170 -18.359 -18.027 1.00 24.78 61 ASP A N 1
ATOM 515 C CA . ASP A 1 61 ? 25.811 -19.690 -18.509 1.00 27.83 61 ASP A CA 1
ATOM 516 C C . ASP A 1 61 ? 24.610 -20.216 -17.735 1.00 23.51 61 ASP A C 1
ATOM 517 O O . ASP A 1 61 ? 24.733 -20.521 -16.554 1.00 26.21 61 ASP A O 1
ATOM 522 N N . MET A 1 62 ? 23.461 -20.324 -18.403 1.00 21.37 62 MET A N 1
ATOM 523 C CA . MET A 1 62 ? 22.262 -20.849 -17.786 1.00 21.08 62 MET A CA 1
ATOM 524 C C . MET A 1 62 ? 22.441 -22.287 -17.291 1.00 20.30 62 MET A C 1
ATOM 525 O O . MET A 1 62 ? 21.925 -22.596 -16.231 1.00 22.19 62 MET A O 1
ATOM 530 N N . ASP A 1 63 ? 23.135 -23.163 -18.042 1.00 21.41 63 ASP A N 1
ATOM 531 C CA . ASP A 1 63 ? 23.346 -24.540 -17.596 1.00 21.42 63 ASP A CA 1
ATOM 532 C C . ASP A 1 63 ? 23.982 -24.582 -16.192 1.00 21.21 63 ASP A C 1
ATOM 533 O O . ASP A 1 63 ? 23.528 -25.301 -15.289 1.00 22.12 63 ASP A O 1
ATOM 538 N N . LYS A 1 64 ? 25.035 -23.776 -15.986 1.00 20.01 64 LYS A N 1
ATOM 539 C CA . LYS A 1 64 ? 25.726 -23.762 -14.697 1.00 21.34 64 LYS A CA 1
ATOM 540 C C . LYS A 1 64 ? 24.852 -23.232 -13.563 1.00 18.54 64 LYS A C 1
ATOM 541 O O . LYS A 1 64 ? 24.873 -23.758 -12.461 1.00 19.23 64 LYS A O 1
ATOM 547 N N . VAL A 1 65 ? 24.048 -22.194 -13.838 1.00 19.25 65 VAL A N 1
ATOM 548 C CA . VAL A 1 65 ? 23.201 -21.598 -12.812 1.00 18.48 65 VAL A CA 1
ATOM 549 C C . VAL A 1 65 ? 22.155 -22.626 -12.387 1.00 17.76 65 VAL A C 1
ATOM 550 O O . VAL A 1 65 ? 21.881 -22.778 -11.200 1.00 18.22 65 VAL A O 1
ATOM 554 N N . LEU A 1 66 ? 21.543 -23.317 -13.353 1.00 19.13 66 LEU A N 1
ATOM 555 C CA . LEU A 1 66 ? 20.483 -24.259 -13.022 1.00 18.94 66 LEU A CA 1
ATOM 556 C C . LEU A 1 66 ? 21.030 -25.461 -12.259 1.00 21.26 66 LEU A C 1
ATOM 557 O O . LEU A 1 66 ? 20.411 -25.920 -11.299 1.00 20.00 66 LEU A O 1
ATOM 562 N N . LEU A 1 67 ? 22.194 -25.970 -12.669 1.00 18.89 67 LEU A N 1
ATOM 563 C CA . LEU A 1 67 ? 22.782 -27.087 -11.935 1.00 20.40 67 LEU A CA 1
ATOM 564 C C . LEU A 1 67 ? 23.132 -26.708 -10.494 1.00 19.51 67 LEU A C 1
ATOM 565 O O . LEU A 1 67 ? 22.876 -27.450 -9.550 1.00 19.68 67 LEU A O 1
ATOM 570 N N . LYS A 1 68 ? 23.735 -25.522 -10.297 1.00 18.89 68 LYS A N 1
ATOM 571 C CA . LYS A 1 68 ? 24.033 -25.075 -8.964 1.00 19.47 68 LYS A CA 1
ATOM 572 C C . LYS A 1 68 ? 22.786 -24.887 -8.106 1.00 20.70 68 LYS A C 1
ATOM 573 O O . LYS A 1 68 ? 22.811 -25.100 -6.898 1.00 20.70 68 LYS A O 1
ATOM 579 N N . TYR A 1 69 ? 21.711 -24.386 -8.724 1.00 20.18 69 TYR A N 1
ATOM 580 C CA . TYR A 1 69 ? 20.445 -24.243 -8.033 1.00 20.03 69 TYR A CA 1
ATOM 581 C C . TYR A 1 69 ? 19.993 -25.565 -7.426 1.00 20.70 69 TYR A C 1
ATOM 582 O O . TYR A 1 69 ? 19.516 -25.572 -6.292 1.00 20.46 69 TYR A O 1
ATOM 591 N N . THR A 1 70 ? 20.177 -26.664 -8.157 1.00 21.52 70 THR A N 1
ATOM 592 C CA . THR A 1 70 ? 19.722 -27.959 -7.661 1.00 24.74 70 THR A CA 1
ATOM 593 C C . THR A 1 70 ? 20.507 -28.470 -6.456 1.00 25.65 70 THR A C 1
ATOM 594 O O . THR A 1 70 ? 20.027 -29.344 -5.744 1.00 27.23 70 THR A O 1
ATOM 598 N N . GLU A 1 71 ? 21.721 -27.950 -6.246 1.00 23.93 71 GLU A N 1
ATOM 599 C CA . GLU A 1 71 ? 22.602 -28.392 -5.169 1.00 27.62 71 GLU A CA 1
ATOM 600 C C . GLU A 1 71 ? 22.392 -27.604 -3.876 1.00 29.89 71 GLU A C 1
ATOM 601 O O . GLU A 1 71 ? 22.839 -28.015 -2.806 1.00 31.19 71 GLU A O 1
ATOM 607 N N . TYR A 1 72 ? 21.699 -26.461 -3.959 1.00 31.85 72 TYR A N 1
ATOM 608 C CA . TYR A 1 72 ? 21.642 -25.552 -2.828 1.00 34.81 72 TYR A CA 1
ATOM 609 C C . TYR A 1 72 ? 20.565 -26.082 -1.890 1.00 42.17 72 TYR A C 1
ATOM 610 O O . TYR A 1 72 ? 19.443 -26.343 -2.313 1.00 44.58 72 TYR A O 1
ATOM 619 N N . ASN A 1 73 ? 20.961 -26.281 -0.625 1.00 53.02 73 ASN A N 1
ATOM 620 C CA . ASN A 1 73 ? 20.160 -26.968 0.374 1.00 58.80 73 ASN A CA 1
ATOM 621 C C . ASN A 1 73 ? 19.739 -26.027 1.497 1.00 62.44 73 ASN A C 1
ATOM 622 O O . ASN A 1 73 ? 18.643 -26.168 2.034 1.00 69.11 73 ASN A O 1
ATOM 627 N N . GLU A 1 74 ? 20.628 -25.082 1.835 1.00 64.84 74 GLU A N 1
ATOM 628 C CA . GLU A 1 74 ? 20.379 -24.117 2.893 1.00 62.29 74 GLU A CA 1
ATOM 629 C C . GLU A 1 74 ? 19.118 -23.283 2.668 1.00 58.67 74 GLU A C 1
ATOM 630 O O . GLU A 1 74 ? 18.756 -22.982 1.527 1.00 54.48 74 GLU A O 1
ATOM 636 N N . PRO A 1 75 ? 18.448 -22.845 3.764 1.00 55.01 75 PRO A N 1
ATOM 637 C CA . PRO A 1 75 ? 17.414 -21.810 3.666 1.00 50.17 75 PRO A CA 1
ATOM 638 C C . PRO A 1 75 ? 17.956 -20.564 2.968 1.00 44.50 75 PRO A C 1
ATOM 639 O O . PRO A 1 75 ? 19.140 -20.225 3.104 1.00 41.51 75 PRO A O 1
ATOM 643 N N . HIS A 1 76 ? 17.088 -19.885 2.208 1.00 37.19 76 HIS A N 1
ATOM 644 C CA . HIS A 1 76 ? 17.522 -18.715 1.468 1.00 34.59 76 HIS A CA 1
ATOM 645 C C . HIS A 1 76 ? 16.327 -17.818 1.183 1.00 30.94 76 HIS A C 1
ATOM 646 O O . HIS A 1 76 ? 15.182 -18.238 1.337 1.00 34.60 76 HIS A O 1
ATOM 653 N N . GLU A 1 77 ? 16.614 -16.591 0.744 1.00 24.32 77 GLU A N 1
ATOM 654 C CA . GLU A 1 77 ? 15.570 -15.635 0.430 1.00 23.25 77 GLU A CA 1
ATOM 655 C C . GLU A 1 77 ? 14.754 -16.139 -0.757 1.00 21.13 77 GLU A C 1
ATOM 656 O O . GLU A 1 77 ? 15.316 -16.574 -1.760 1.00 20.17 77 GLU A O 1
ATOM 662 N N . SER A 1 78 ? 13.429 -16.066 -0.623 1.00 20.91 78 SER A N 1
ATOM 663 C CA . SER A 1 78 ? 12.480 -16.366 -1.678 1.00 21.62 78 SER A CA 1
ATOM 664 C C . SER A 1 78 ? 11.329 -15.354 -1.635 1.00 22.38 78 SER A C 1
ATOM 665 O O . SER A 1 78 ? 10.575 -15.294 -0.659 1.00 26.55 78 SER A O 1
ATOM 668 N N . ARG A 1 79 ? 11.197 -14.555 -2.691 1.00 19.57 79 ARG A N 1
ATOM 669 C CA . ARG A 1 79 ? 10.191 -13.504 -2.769 1.00 19.17 79 ARG A CA 1
ATOM 670 C C . ARG A 1 79 ? 9.271 -13.722 -3.971 1.00 17.95 79 ARG A C 1
ATOM 671 O O . ARG A 1 79 ? 9.644 -14.401 -4.932 1.00 17.09 79 ARG A O 1
ATOM 679 N N . THR A 1 80 ? 8.056 -13.189 -3.863 1.00 16.79 80 THR A N 1
ATOM 680 C CA . THR A 1 80 ? 7.037 -13.187 -4.915 1.00 16.31 80 THR A CA 1
ATOM 681 C C . THR A 1 80 ? 6.458 -11.787 -5.088 1.00 17.01 80 THR A C 1
ATOM 682 O O . THR A 1 80 ? 6.769 -10.886 -4.310 1.00 18.07 80 THR A O 1
ATOM 686 N N . ASN A 1 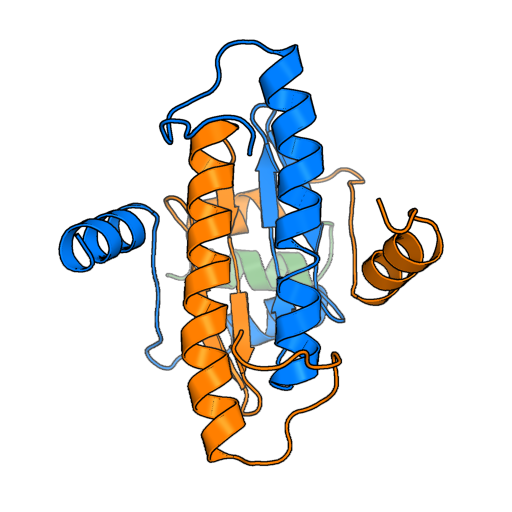81 ? 5.629 -11.592 -6.110 1.00 16.16 81 ASN A N 1
ATOM 687 C CA . ASN A 1 81 ? 4.948 -10.313 -6.304 1.00 15.66 81 ASN A CA 1
ATOM 688 C C . ASN A 1 81 ? 4.245 -9.803 -5.044 1.00 16.68 81 ASN A C 1
ATOM 689 O O . ASN A 1 81 ? 4.314 -8.614 -4.715 1.00 16.12 81 ASN A O 1
ATOM 694 N N . ALA A 1 82 ? 3.540 -10.699 -4.345 1.00 17.38 82 ALA A N 1
ATOM 695 C CA . ALA A 1 82 ? 2.857 -10.299 -3.122 1.00 17.25 82 ALA A CA 1
ATOM 696 C C . ALA A 1 82 ? 3.792 -9.685 -2.075 1.00 17.12 82 ALA A C 1
ATOM 697 O O . ALA A 1 82 ? 3.414 -8.736 -1.385 1.00 17.65 82 ALA A O 1
ATOM 699 N N . ASP A 1 83 ? 5.005 -10.234 -1.939 1.00 16.98 83 ASP A N 1
ATOM 700 C CA . ASP A 1 83 ? 6.015 -9.686 -1.043 1.00 17.48 83 ASP A CA 1
ATOM 701 C C . ASP A 1 83 ? 6.475 -8.297 -1.474 1.00 17.60 83 ASP A C 1
ATOM 702 O O . ASP A 1 83 ? 6.692 -7.409 -0.637 1.00 17.01 83 ASP A O 1
ATOM 707 N N . ILE A 1 84 ? 6.674 -8.116 -2.793 1.00 17.64 84 ILE A N 1
ATOM 708 C CA . ILE A 1 84 ? 7.104 -6.831 -3.322 1.00 17.83 84 ILE A CA 1
ATOM 709 C C . ILE A 1 84 ? 6.048 -5.759 -3.040 1.00 17.75 84 ILE A C 1
ATOM 710 O O . ILE A 1 84 ? 6.375 -4.668 -2.565 1.00 18.14 84 ILE A O 1
ATOM 715 N N . ILE A 1 85 ? 4.773 -6.103 -3.257 1.00 16.72 85 ILE A N 1
ATOM 716 C CA . ILE A 1 85 ? 3.662 -5.202 -3.002 1.00 17.76 85 ILE A CA 1
ATOM 717 C C . ILE A 1 85 ? 3.636 -4.830 -1.517 1.00 18.69 85 ILE A C 1
ATOM 718 O O . ILE A 1 85 ? 3.378 -3.681 -1.171 1.00 19.08 85 ILE A O 1
ATOM 723 N N . GLU 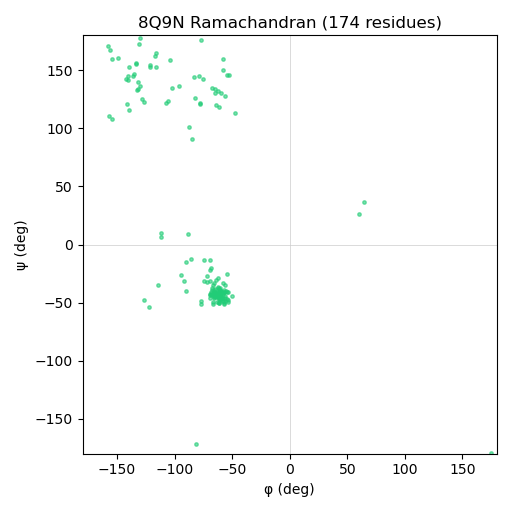A 1 86 ? 3.856 -5.815 -0.646 1.00 18.42 86 GLU A N 1
ATOM 724 C CA . GLU A 1 86 ? 3.897 -5.520 0.790 1.00 19.30 86 GLU A CA 1
ATOM 725 C C . GLU A 1 86 ? 5.014 -4.546 1.161 1.00 21.59 86 GLU A C 1
ATOM 726 O O . GLU A 1 86 ? 4.781 -3.601 1.932 1.00 22.16 86 GLU A O 1
ATOM 732 N N . THR A 1 87 ? 6.229 -4.764 0.631 1.00 19.33 87 THR A N 1
ATOM 733 C CA . THR A 1 87 ? 7.327 -3.833 0.857 1.00 21.42 87 THR A CA 1
ATOM 734 C C . THR A 1 87 ? 6.966 -2.420 0.391 1.00 21.01 87 THR A C 1
ATOM 735 O O . THR A 1 87 ? 7.279 -1.428 1.065 1.00 21.48 87 THR A O 1
ATOM 739 N N . LEU A 1 88 ? 6.294 -2.308 -0.756 1.00 20.75 88 LEU A N 1
ATOM 740 C CA . LEU A 1 88 ? 5.897 -1.001 -1.262 1.00 20.71 88 LEU A CA 1
ATOM 741 C C . LEU A 1 88 ? 4.862 -0.323 -0.361 1.00 25.04 88 LEU A C 1
ATOM 742 O O . LEU A 1 88 ? 4.849 0.899 -0.264 1.00 27.47 88 LEU A O 1
ATOM 747 N N . ARG A 1 89 ? 3.981 -1.094 0.287 1.00 24.73 89 ARG A N 1
ATOM 748 C CA . ARG A 1 89 ? 3.093 -0.512 1.291 1.00 25.69 89 ARG A CA 1
ATOM 749 C C . ARG A 1 89 ? 3.899 0.112 2.428 1.00 31.93 89 ARG A C 1
ATOM 750 O O . ARG A 1 89 ? 3.615 1.224 2.861 1.00 36.54 89 ARG A O 1
ATOM 758 N N . LYS A 1 90 ? 4.894 -0.651 2.902 1.00 36.31 90 LYS A N 1
ATOM 759 C CA . LYS A 1 90 ? 5.731 -0.276 4.031 1.00 39.11 90 LYS A CA 1
ATOM 760 C C . LYS A 1 90 ? 6.522 0.987 3.718 1.00 41.90 90 LYS A C 1
ATOM 761 O O . LYS A 1 90 ? 6.523 1.918 4.512 1.00 46.16 90 LYS A O 1
ATOM 767 N N . LYS A 1 91 ? 7.180 0.999 2.548 1.00 42.00 91 LYS A N 1
ATOM 768 C CA . LYS A 1 91 ? 7.781 2.203 1.990 1.00 43.18 91 LYS A CA 1
ATOM 769 C C . LYS A 1 91 ? 6.812 3.376 1.857 1.00 46.50 91 LYS A C 1
ATOM 770 O O . LYS A 1 91 ? 7.232 4.536 1.816 1.00 47.47 91 LYS A O 1
ATOM 776 N N . GLY A 1 92 ? 5.517 3.064 1.753 1.00 50.68 92 GLY A N 1
ATOM 777 C CA . GLY A 1 92 ? 4.491 4.081 1.599 1.00 57.23 92 GLY A CA 1
ATOM 778 C C . GLY A 1 92 ? 4.434 4.618 0.186 1.00 61.13 92 GLY A C 1
ATOM 779 O O . GLY A 1 92 ? 3.647 5.516 -0.108 1.00 64.16 92 GLY A O 1
ATOM 780 N N . GLY B 1 2 ? 22.061 8.897 -8.715 1.00 23.71 2 GLY B N 1
ATOM 781 C CA . GLY B 1 2 ? 22.688 8.889 -7.408 1.00 21.80 2 GLY B CA 1
ATOM 782 C C . GLY B 1 2 ? 23.469 10.185 -7.205 1.00 21.53 2 GLY B C 1
ATOM 783 O O . GLY B 1 2 ? 23.575 10.962 -8.142 1.00 22.80 2 GLY B O 1
ATOM 784 N N . ARG B 1 3 ? 23.981 10.391 -5.992 1.00 22.62 3 ARG B N 1
ATOM 785 C CA . ARG B 1 3 ? 24.685 11.629 -5.682 1.00 24.83 3 ARG B CA 1
ATOM 786 C C . ARG B 1 3 ? 25.877 11.854 -6.614 1.00 25.09 3 ARG B C 1
ATOM 787 O O . ARG B 1 3 ? 26.243 13.004 -6.870 1.00 28.54 3 ARG B O 1
ATOM 795 N N . LYS B 1 4 ? 26.536 10.769 -7.055 1.00 24.05 4 LYS B N 1
ATOM 796 C CA . LYS B 1 4 ? 27.564 10.847 -8.088 1.00 26.11 4 LYS B CA 1
ATOM 797 C C . LYS B 1 4 ? 27.405 9.750 -9.135 1.00 25.93 4 LYS B C 1
ATOM 798 O O . LYS B 1 4 ? 26.922 8.671 -8.825 1.00 26.69 4 LYS B O 1
ATOM 804 N N . LYS B 1 5 ? 27.770 10.083 -10.377 1.00 25.07 5 LYS B N 1
ATOM 805 C CA . LYS B 1 5 ? 27.849 9.152 -11.501 1.00 25.05 5 LYS B CA 1
ATOM 806 C C . LYS B 1 5 ? 28.895 8.074 -11.233 1.00 27.65 5 LYS B C 1
ATOM 807 O O . LYS B 1 5 ? 30.004 8.385 -10.792 1.00 28.60 5 LYS B O 1
ATOM 813 N N . ILE B 1 6 ? 28.535 6.801 -11.458 1.00 24.50 6 ILE B N 1
ATOM 814 C CA . ILE B 1 6 ? 29.506 5.716 -11.387 1.00 25.42 6 ILE B CA 1
ATOM 815 C C . ILE B 1 6 ? 29.641 5.036 -12.745 1.00 24.06 6 ILE B C 1
ATOM 816 O O . ILE B 1 6 ? 28.807 5.244 -13.609 1.00 26.72 6 ILE B O 1
ATOM 821 N N . GLN B 1 7 ? 30.734 4.288 -12.947 1.00 22.87 7 GLN B N 1
ATOM 822 C CA . GLN B 1 7 ? 30.872 3.416 -14.103 1.00 23.28 7 GLN B CA 1
ATOM 823 C C . GLN B 1 7 ? 30.637 1.978 -13.628 1.00 20.33 7 GLN B C 1
ATOM 824 O O . GLN B 1 7 ? 30.754 1.648 -12.444 1.00 22.10 7 GLN B O 1
ATOM 830 N N . ILE B 1 8 ? 30.295 1.116 -14.580 1.00 20.79 8 ILE B N 1
ATOM 831 C CA . ILE B 1 8 ? 29.954 -0.260 -14.270 1.00 19.70 8 ILE B CA 1
ATOM 832 C C . ILE B 1 8 ? 31.249 -1.078 -14.260 1.00 19.63 8 ILE B C 1
ATOM 833 O O . ILE B 1 8 ? 31.778 -1.440 -15.310 1.00 20.38 8 ILE B O 1
ATOM 838 N N . GLN B 1 9 ? 31.735 -1.343 -13.042 1.00 18.27 9 GLN B N 1
ATOM 839 C CA . GLN B 1 9 ? 32.968 -2.083 -12.800 1.00 20.39 9 GLN B CA 1
ATOM 840 C C . GLN B 1 9 ? 32.880 -2.727 -11.417 1.00 20.12 9 GLN B C 1
ATOM 841 O O . GLN B 1 9 ? 32.130 -2.283 -10.554 1.00 18.95 9 GLN B O 1
ATOM 847 N N . ARG B 1 10 ? 33.686 -3.770 -11.159 1.00 18.96 10 ARG B N 1
ATOM 848 C CA . ARG B 1 10 ? 33.587 -4.459 -9.883 1.00 20.00 10 ARG B CA 1
ATOM 849 C C . ARG B 1 10 ? 33.866 -3.528 -8.693 1.00 21.60 10 ARG B C 1
ATOM 850 O O . ARG B 1 10 ? 34.863 -2.791 -8.694 1.00 22.76 10 ARG B O 1
ATOM 858 N N . ILE B 1 11 ? 32.977 -3.548 -7.685 1.00 20.17 11 ILE B N 1
ATOM 859 C CA . ILE B 1 11 ? 33.184 -2.821 -6.431 1.00 20.68 11 ILE B CA 1
ATOM 860 C C . ILE B 1 11 ? 34.159 -3.617 -5.565 1.00 23.25 11 ILE B C 1
ATOM 861 O O . ILE B 1 11 ? 33.860 -4.755 -5.212 1.00 24.19 11 ILE B O 1
ATOM 866 N N . THR B 1 12 ? 35.289 -3.004 -5.180 1.00 25.19 12 THR B N 1
ATOM 867 C CA . THR B 1 12 ? 36.272 -3.703 -4.363 1.00 30.75 12 THR B CA 1
ATOM 868 C C . THR B 1 12 ? 36.074 -3.511 -2.856 1.00 29.95 12 THR B C 1
ATOM 869 O O . THR B 1 12 ? 36.380 -4.417 -2.077 1.00 33.54 12 THR B O 1
ATOM 873 N N . ASP B 1 13 ? 35.553 -2.354 -2.439 1.00 25.93 13 ASP B N 1
ATOM 874 C CA . ASP B 1 13 ? 35.200 -2.166 -1.040 1.00 27.16 13 ASP B CA 1
ATOM 875 C C . ASP B 1 13 ? 34.075 -3.115 -0.610 1.00 27.17 13 ASP B C 1
ATOM 876 O O . ASP B 1 13 ? 32.957 -3.031 -1.125 1.00 24.89 13 ASP B O 1
ATOM 881 N N . GLU B 1 14 ? 34.353 -3.966 0.384 1.00 24.54 14 GLU B N 1
ATOM 882 C CA . GLU B 1 14 ? 33.404 -4.987 0.802 1.00 24.03 14 GLU B CA 1
ATOM 883 C C . GLU B 1 14 ? 32.085 -4.452 1.351 1.00 26.74 14 GLU B C 1
ATOM 884 O O . GLU B 1 14 ? 31.003 -4.968 1.040 1.00 26.39 14 GLU B O 1
ATOM 890 N N . ARG B 1 15 ? 32.162 -3.407 2.175 1.00 25.47 15 ARG B N 1
ATOM 891 C CA . ARG B 1 15 ? 30.957 -2.801 2.715 1.00 26.60 15 ARG B CA 1
ATOM 892 C C . ARG B 1 15 ? 30.052 -2.238 1.618 1.00 22.77 15 ARG B C 1
ATOM 893 O O . ARG B 1 15 ? 28.833 -2.500 1.601 1.00 25.75 15 ARG B O 1
ATOM 901 N N . ASN B 1 16 ? 30.658 -1.447 0.724 1.00 22.73 16 ASN B N 1
ATOM 902 C CA . ASN B 1 16 ? 29.921 -0.816 -0.362 1.00 23.52 16 ASN B CA 1
ATOM 903 C C . ASN B 1 16 ? 29.296 -1.889 -1.259 1.00 22.13 16 ASN B C 1
ATOM 904 O O . ASN B 1 16 ? 28.171 -1.732 -1.757 1.00 20.76 16 ASN B O 1
ATOM 909 N N . ARG B 1 17 ? 30.034 -2.982 -1.483 1.00 19.88 17 ARG B N 1
ATOM 910 C CA . ARG B 1 17 ? 29.538 -4.070 -2.319 1.00 20.10 17 ARG B CA 1
ATOM 911 C C . ARG B 1 17 ? 28.238 -4.635 -1.747 1.00 21.02 17 ARG B C 1
ATOM 912 O O . ARG B 1 17 ? 27.268 -4.879 -2.490 1.00 19.28 17 ARG B O 1
ATOM 920 N N . GLN B 1 18 ? 28.220 -4.868 -0.424 1.00 20.42 18 GLN B N 1
ATOM 921 C CA . GLN B 1 18 ? 27.079 -5.450 0.268 1.00 23.97 18 GLN B CA 1
ATOM 922 C C . GLN B 1 18 ? 25.858 -4.526 0.238 1.00 20.80 18 GLN B C 1
ATOM 923 O O . GLN B 1 18 ? 24.749 -4.974 -0.066 1.00 19.80 18 GLN B O 1
ATOM 929 N N . VAL B 1 19 ? 26.084 -3.238 0.525 1.00 20.38 19 VAL B N 1
ATOM 930 C CA . VAL B 1 19 ? 25.024 -2.243 0.512 1.00 21.19 19 VAL B CA 1
ATOM 931 C C . VAL B 1 19 ? 24.409 -2.128 -0.880 1.00 19.69 19 VAL B C 1
ATOM 932 O O . VAL B 1 19 ? 23.181 -2.101 -1.034 1.00 20.82 19 VAL B O 1
ATOM 936 N N . THR B 1 20 ? 25.274 -2.050 -1.888 1.00 18.46 20 THR B N 1
ATOM 937 C CA . THR B 1 20 ? 24.843 -1.919 -3.269 1.00 17.38 20 THR B CA 1
ATOM 938 C C . THR B 1 20 ? 24.048 -3.158 -3.702 1.00 16.45 20 THR B C 1
ATOM 939 O O . THR B 1 20 ? 23.016 -3.065 -4.377 1.00 17.28 20 THR B O 1
ATOM 943 N N . PHE B 1 21 ? 24.548 -4.330 -3.321 1.00 15.74 21 PHE B N 1
ATOM 944 C CA . PHE B 1 21 ? 23.854 -5.568 -3.636 1.00 16.48 21 PHE B CA 1
ATOM 945 C C . PHE B 1 21 ? 22.419 -5.586 -3.095 1.00 17.27 21 PHE B C 1
ATOM 946 O O . PHE B 1 21 ? 21.464 -5.912 -3.804 1.00 16.82 21 PHE B O 1
ATOM 954 N N . THR B 1 22 ? 22.244 -5.262 -1.818 1.00 17.85 22 THR B N 1
ATOM 955 C CA . THR B 1 22 ? 20.925 -5.309 -1.211 1.00 18.27 22 THR B CA 1
ATOM 956 C C . THR B 1 22 ? 19.949 -4.346 -1.911 1.00 18.26 22 THR B C 1
ATOM 957 O O . THR B 1 22 ? 18.822 -4.714 -2.240 1.00 18.48 22 THR B O 1
ATOM 961 N N . LYS B 1 23 ? 20.415 -3.118 -2.177 1.00 18.87 23 LYS B N 1
ATOM 962 C CA . LYS B 1 23 ? 19.579 -2.109 -2.813 1.00 18.17 23 LYS B CA 1
ATOM 963 C C . LYS B 1 23 ? 19.201 -2.460 -4.255 1.00 16.48 23 LYS B C 1
ATOM 964 O O . LYS B 1 23 ? 18.028 -2.401 -4.623 1.00 15.90 23 LYS B O 1
ATOM 970 N N . ARG B 1 24 ? 20.206 -2.800 -5.066 1.00 15.77 24 ARG B N 1
ATOM 971 C CA . ARG B 1 24 ? 19.976 -3.135 -6.475 1.00 15.11 24 ARG B CA 1
ATOM 972 C C . ARG B 1 24 ? 19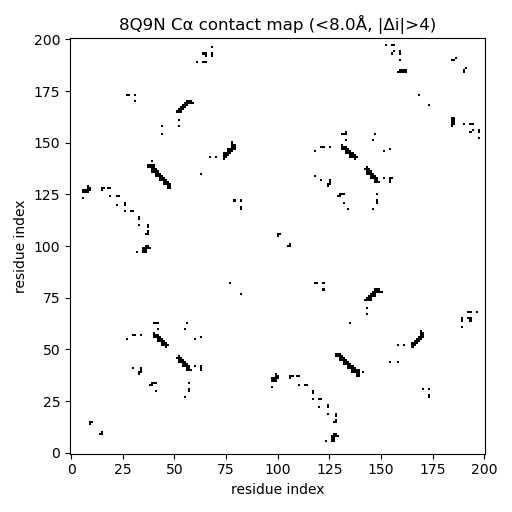.220 -4.468 -6.651 1.00 15.00 24 ARG B C 1
ATOM 973 O O . ARG B 1 24 ? 18.460 -4.631 -7.613 1.00 15.45 24 ARG B O 1
ATOM 981 N N . LYS B 1 25 ? 19.394 -5.432 -5.755 1.00 14.18 25 LYS B N 1
ATOM 982 C CA . LYS B 1 25 ? 18.598 -6.655 -5.778 1.00 16.16 25 LYS B CA 1
ATOM 983 C C . LYS B 1 25 ? 17.104 -6.368 -5.622 1.00 15.78 25 LYS B C 1
ATOM 984 O O . LYS B 1 25 ? 16.273 -6.913 -6.371 1.00 14.99 25 LYS B O 1
ATOM 990 N N . PHE B 1 26 ? 16.749 -5.482 -4.690 1.00 15.90 26 PHE B N 1
ATOM 991 C CA . PHE B 1 26 ? 15.361 -5.091 -4.533 1.00 16.53 26 PHE B CA 1
ATOM 992 C C . PHE B 1 26 ? 14.875 -4.385 -5.800 1.00 16.27 26 PHE B C 1
ATOM 993 O O . PHE B 1 26 ? 13.784 -4.668 -6.299 1.00 14.76 26 PHE B O 1
ATOM 1001 N N . GLY B 1 27 ? 15.700 -3.488 -6.349 1.00 16.13 27 GLY B N 1
ATOM 1002 C CA . GLY B 1 27 ? 15.303 -2.759 -7.541 1.00 16.41 27 GLY B CA 1
ATOM 1003 C C . GLY B 1 27 ? 15.015 -3.661 -8.735 1.00 15.25 27 GLY B C 1
ATOM 1004 O O . GLY B 1 27 ? 14.072 -3.414 -9.489 1.00 14.93 27 GLY B O 1
ATOM 1005 N N . LEU B 1 28 ? 15.809 -4.732 -8.867 1.00 14.95 28 LEU B N 1
ATOM 1006 C CA . LEU B 1 28 ? 15.645 -5.686 -9.942 1.00 13.96 28 LEU B CA 1
ATOM 1007 C C . LEU B 1 28 ? 14.346 -6.484 -9.760 1.00 13.49 28 LEU B C 1
ATOM 1008 O O . LEU B 1 28 ? 13.571 -6.690 -10.718 1.00 13.32 28 LEU B O 1
ATOM 1013 N N . MET B 1 29 ? 14.060 -6.917 -8.519 1.00 13.97 29 MET B N 1
ATOM 1014 C CA . MET B 1 29 ? 12.828 -7.643 -8.249 1.00 13.40 29 MET B CA 1
ATOM 1015 C C . MET B 1 29 ? 11.590 -6.752 -8.440 1.00 13.24 29 MET B C 1
ATOM 1016 O O . MET B 1 29 ? 10.564 -7.215 -8.939 1.00 14.15 29 MET B O 1
ATOM 1021 N N . LYS B 1 30 ? 11.696 -5.459 -8.109 1.00 13.05 30 LYS B N 1
ATOM 1022 C CA . LYS B 1 30 ? 10.596 -4.525 -8.338 1.00 13.86 30 LYS B CA 1
ATOM 1023 C C . LYS B 1 30 ? 10.315 -4.359 -9.834 1.00 14.36 30 LYS B C 1
ATOM 1024 O O . LYS B 1 30 ? 9.162 -4.321 -10.242 1.00 15.20 30 LYS B O 1
ATOM 1030 N N . LYS B 1 31 ? 11.364 -4.207 -10.661 1.00 13.27 31 LYS B N 1
ATOM 1031 C CA . LYS B 1 31 ? 11.142 -4.143 -12.102 1.00 12.99 31 LYS B CA 1
ATOM 1032 C C . LYS B 1 31 ? 10.530 -5.428 -12.663 1.00 13.83 31 LYS B C 1
ATOM 1033 O O . LYS B 1 31 ? 9.719 -5.366 -13.584 1.00 13.97 31 LYS B O 1
ATOM 1039 N N . ALA B 1 32 ? 10.933 -6.585 -12.117 1.00 14.29 32 ALA B N 1
ATOM 1040 C CA . ALA B 1 32 ? 10.338 -7.844 -12.553 1.00 14.02 32 ALA B CA 1
ATOM 1041 C C . ALA B 1 32 ? 8.848 -7.876 -12.204 1.00 14.20 32 ALA B C 1
ATOM 1042 O O . ALA B 1 32 ? 8.028 -8.305 -13.019 1.00 13.92 32 ALA B O 1
ATOM 1044 N N . TYR B 1 33 ? 8.490 -7.471 -10.972 1.00 13.38 33 TYR B N 1
ATOM 1045 C CA . TYR B 1 33 ? 7.093 -7.377 -10.551 1.00 14.72 33 TYR B CA 1
ATOM 1046 C C . TYR B 1 33 ? 6.293 -6.522 -11.545 1.00 14.34 33 TYR B C 1
ATOM 1047 O O . TYR B 1 33 ? 5.237 -6.934 -12.051 1.00 14.32 33 TYR B O 1
ATOM 1056 N N . GLU B 1 34 ? 6.825 -5.340 -11.863 1.00 13.63 34 GLU B N 1
ATOM 1057 C CA . GLU B 1 34 ? 6.115 -4.413 -12.729 1.00 14.82 34 GLU B CA 1
ATOM 1058 C C . GLU B 1 34 ? 5.915 -4.994 -14.129 1.00 14.23 34 GLU B C 1
ATOM 1059 O O . GLU B 1 34 ? 4.801 -4.908 -14.679 1.00 15.20 34 GLU B O 1
ATOM 1065 N N . LEU B 1 35 ? 6.951 -5.621 -14.696 1.00 13.04 35 LEU B N 1
ATOM 1066 C CA . LEU B 1 35 ? 6.840 -6.226 -16.024 1.00 13.39 35 LEU B CA 1
ATOM 1067 C C . LEU B 1 35 ? 5.803 -7.365 -16.009 1.00 13.60 35 LEU B C 1
ATOM 1068 O O . LEU B 1 35 ? 4.979 -7.491 -16.931 1.00 13.62 35 LEU B O 1
ATOM 1073 N N . SER B 1 36 ? 5.818 -8.169 -14.947 1.00 12.93 36 SER B N 1
ATOM 1074 C CA . SER B 1 36 ? 4.931 -9.320 -14.842 1.00 14.15 36 SER B CA 1
ATOM 1075 C C . SER B 1 36 ? 3.466 -8.899 -14.842 1.00 13.80 36 SER B C 1
ATOM 1076 O O . SER B 1 36 ? 2.645 -9.540 -15.519 1.00 14.50 36 SER B O 1
ATOM 1079 N N . VAL B 1 37 ? 3.134 -7.840 -14.103 1.00 13.70 37 VAL B N 1
ATOM 1080 C CA . VAL B 1 37 ? 1.758 -7.373 -14.021 1.00 14.26 37 VAL B CA 1
ATOM 1081 C C . VAL B 1 37 ? 1.315 -6.592 -15.264 1.00 14.63 37 VAL B C 1
ATOM 1082 O O . VAL B 1 37 ? 0.256 -6.863 -15.822 1.00 15.19 37 VAL B O 1
ATOM 1086 N N . LEU B 1 38 ? 2.126 -5.628 -15.715 1.00 13.03 38 LEU B N 1
ATOM 1087 C CA . LEU B 1 38 ? 1.771 -4.831 -16.889 1.00 14.10 38 LEU B CA 1
ATOM 1088 C C . LEU B 1 38 ? 1.533 -5.688 -18.140 1.00 13.61 38 LEU B C 1
ATOM 1089 O O . LEU B 1 38 ? 0.634 -5.406 -18.940 1.00 14.75 38 LEU B O 1
ATOM 1094 N N . CYS B 1 39 ? 2.398 -6.705 -18.336 1.00 14.28 39 CYS B N 1
ATOM 1095 C CA . CYS B 1 39 ? 2.445 -7.428 -19.603 1.00 14.24 39 CYS B CA 1
ATOM 1096 C C . CYS B 1 39 ? 1.951 -8.885 -19.515 1.00 15.73 39 CYS B C 1
ATOM 1097 O O . CYS B 1 39 ? 2.065 -9.638 -20.479 1.00 17.22 39 CYS B O 1
ATOM 1100 N N . ASP B 1 40 ? 1.419 -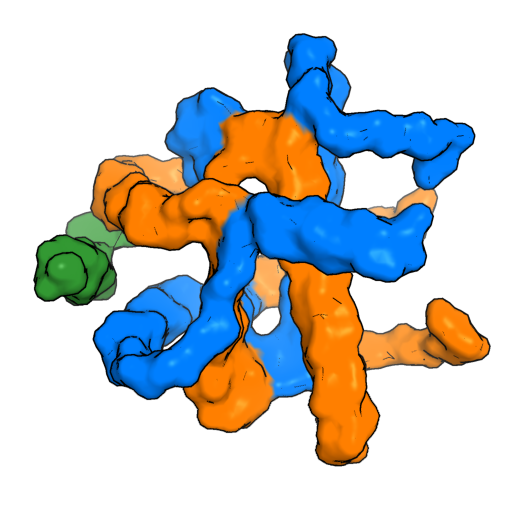9.282 -18.360 1.00 14.31 40 ASP B N 1
ATOM 1101 C CA . ASP B 1 40 ? 0.935 -10.652 -18.117 1.00 15.41 40 ASP B CA 1
ATOM 1102 C C . ASP B 1 40 ? 2.025 -11.700 -18.403 1.00 17.16 40 ASP B C 1
ATOM 1103 O O . ASP B 1 40 ? 1.832 -12.646 -19.183 1.00 18.78 40 ASP B O 1
ATOM 1108 N N A CYS B 1 41 ? 3.187 -11.496 -17.767 0.50 13.20 41 CYS B N 1
ATOM 1109 N N B CYS B 1 41 ? 3.188 -11.538 -17.779 0.50 16.21 41 CYS B N 1
ATOM 1110 C CA A CYS B 1 41 ? 4.321 -12.415 -17.812 0.50 12.61 41 CYS B CA 1
ATOM 1111 C CA B CYS B 1 41 ? 4.219 -12.549 -17.930 0.50 17.82 41 CYS B CA 1
ATOM 1112 C C A CYS B 1 41 ? 4.432 -13.256 -16.536 0.50 14.02 41 CYS B C 1
ATOM 1113 C C B CYS B 1 41 ? 4.662 -13.161 -16.595 0.50 16.42 41 CYS B C 1
ATOM 1114 O O A CYS B 1 41 ? 4.025 -12.829 -15.450 0.50 14.62 41 CYS B O 1
ATOM 1115 O O B CYS B 1 41 ? 4.563 -12.561 -15.517 0.50 15.03 41 CYS B O 1
ATOM 1120 N N . GLU B 1 42 ? 5.037 -14.436 -16.698 1.00 15.17 42 GLU B N 1
ATOM 1121 C CA . GLU B 1 42 ? 5.490 -15.241 -15.574 1.00 16.42 42 GLU B CA 1
ATOM 1122 C C . GLU B 1 42 ? 7.015 -15.191 -15.552 1.00 16.15 42 GLU B C 1
ATOM 1123 O O . GLU B 1 42 ? 7.669 -15.411 -16.583 1.00 16.60 42 GLU B O 1
ATOM 1129 N N . ILE B 1 43 ? 7.583 -14.832 -14.382 1.00 15.31 43 ILE B N 1
ATOM 1130 C CA . ILE B 1 43 ? 9.003 -14.518 -14.292 1.00 15.85 43 ILE B CA 1
ATOM 1131 C C . ILE B 1 43 ? 9.658 -15.286 -13.141 1.00 15.80 43 ILE B C 1
ATOM 1132 O O . ILE B 1 43 ? 9.083 -15.323 -12.064 1.00 16.49 43 ILE B O 1
ATOM 1137 N N . ALA B 1 44 ? 10.854 -15.855 -13.385 1.00 15.14 44 ALA B N 1
ATOM 1138 C CA . ALA B 1 44 ? 11.734 -16.301 -12.302 1.00 15.90 44 ALA B CA 1
ATOM 1139 C C . ALA B 1 44 ? 13.109 -15.638 -12.384 1.00 15.26 44 ALA B C 1
ATOM 1140 O O . ALA B 1 44 ? 13.624 -15.459 -13.501 1.00 14.33 44 ALA B O 1
ATOM 1142 N N A LEU B 1 45 ? 13.687 -15.355 -11.203 0.50 14.28 45 LEU B N 1
ATOM 1143 N N B LEU B 1 45 ? 13.654 -15.262 -11.205 0.50 14.75 45 LEU B N 1
ATOM 1144 C CA A LEU B 1 45 ? 15.004 -14.740 -11.101 0.50 14.66 45 LEU B CA 1
ATOM 1145 C CA B LEU B 1 45 ? 15.005 -14.729 -11.055 0.50 15.38 45 LEU B CA 1
ATOM 1146 C C A LEU B 1 45 ? 15.808 -15.514 -10.058 0.50 15.03 45 LEU B C 1
ATOM 1147 C C B LEU B 1 45 ? 15.771 -15.615 -10.084 0.50 15.44 45 LEU B C 1
ATOM 1148 O O A LEU B 1 45 ? 15.334 -15.692 -8.933 0.50 15.42 45 LEU B O 1
ATOM 1149 O O B LEU B 1 45 ? 15.261 -15.890 -8.994 0.50 16.23 45 LEU B O 1
ATOM 1158 N N . ILE B 1 46 ? 16.993 -15.995 -10.469 1.00 14.55 46 ILE B N 1
ATOM 1159 C CA . ILE B 1 46 ? 17.931 -16.702 -9.588 1.00 15.68 46 ILE B CA 1
ATOM 1160 C C . ILE B 1 46 ? 19.219 -15.879 -9.519 1.00 15.05 46 ILE B C 1
ATOM 1161 O O . ILE B 1 46 ? 19.782 -15.534 -10.556 1.00 15.98 46 ILE B O 1
ATOM 1166 N N . ILE B 1 47 ? 19.659 -15.556 -8.286 1.00 14.63 47 ILE B N 1
ATOM 1167 C CA . ILE B 1 47 ? 20.853 -14.764 -8.028 1.00 15.25 47 ILE B CA 1
ATOM 1168 C C . ILE B 1 47 ? 21.787 -15.510 -7.071 1.00 14.54 47 ILE B C 1
ATOM 1169 O O . ILE B 1 47 ? 21.366 -15.866 -5.966 1.00 16.26 47 ILE B O 1
ATOM 1174 N N . PHE B 1 48 ? 23.020 -15.732 -7.522 1.00 15.28 48 PHE B N 1
ATOM 1175 C CA . PHE B 1 48 ? 24.117 -16.174 -6.650 1.00 16.55 48 PHE B CA 1
ATOM 1176 C C . PHE B 1 48 ? 25.052 -14.980 -6.416 1.00 17.34 48 PHE B C 1
ATOM 1177 O O . PHE B 1 48 ? 25.556 -14.411 -7.372 1.00 17.18 48 PHE B O 1
ATOM 1185 N N . ASN B 1 49 ? 25.297 -14.607 -5.156 1.00 18.56 49 ASN B N 1
ATOM 1186 C CA . ASN B 1 49 ? 26.180 -13.480 -4.852 1.00 20.65 49 ASN B CA 1
ATOM 1187 C C . ASN B 1 49 ? 27.651 -13.890 -4.966 1.00 21.50 49 ASN B C 1
ATOM 1188 O O . ASN B 1 49 ? 27.945 -14.995 -5.428 1.00 21.94 49 ASN B O 1
ATOM 1193 N N A HIS B 1 50 ? 28.578 -13.012 -4.557 0.50 21.41 50 HIS B N 1
ATOM 1194 N N B HIS B 1 50 ? 28.549 -12.985 -4.535 0.50 22.66 50 HIS B N 1
ATOM 1195 C CA A HIS B 1 50 ? 29.988 -13.261 -4.813 0.50 22.17 50 HIS B CA 1
ATOM 1196 C CA B HIS B 1 50 ? 29.995 -13.152 -4.626 0.50 24.57 50 HIS B CA 1
ATOM 1197 C C A HIS B 1 50 ? 30.549 -14.427 -3.999 0.50 24.68 50 HIS B C 1
ATOM 1198 C C B HIS B 1 50 ? 30.487 -14.480 -4.055 0.50 25.93 50 HIS B C 1
ATOM 1199 O O A HIS B 1 50 ? 31.653 -14.878 -4.304 0.50 25.31 50 HIS B O 1
ATOM 1200 O O B HIS B 1 50 ? 31.415 -15.103 -4.590 0.50 25.47 50 HIS B O 1
ATOM 1213 N N . SER B 1 51 ? 29.811 -14.915 -2.986 1.00 24.82 51 SER B N 1
ATOM 1214 C CA . SER B 1 51 ? 30.179 -16.128 -2.257 1.00 26.44 51 SER B CA 1
ATOM 1215 C C . SER B 1 51 ? 29.295 -17.330 -2.584 1.00 30.17 51 SER B C 1
ATOM 1216 O O . SER B 1 51 ? 29.396 -18.377 -1.954 1.00 30.80 51 SER B O 1
ATOM 1219 N N . ASN B 1 52 ? 28.440 -17.178 -3.595 1.00 27.65 52 ASN B N 1
ATOM 1220 C CA . ASN B 1 52 ? 27.517 -18.201 -4.056 1.00 27.67 52 ASN B CA 1
ATOM 1221 C C . ASN B 1 52 ? 26.465 -18.557 -3.003 1.00 25.99 52 ASN B C 1
ATOM 1222 O O . ASN B 1 52 ? 25.965 -19.676 -3.002 1.00 25.79 52 ASN B O 1
ATOM 1227 N N . LYS B 1 53 ? 26.001 -17.560 -2.237 1.00 23.05 53 LYS B N 1
ATOM 1228 C CA . LYS B 1 53 ? 24.727 -17.631 -1.533 1.00 23.55 53 LYS B CA 1
ATOM 1229 C C . LYS B 1 53 ? 23.578 -17.347 -2.513 1.00 21.12 53 LYS B C 1
ATOM 1230 O O . LYS B 1 53 ? 23.733 -16.486 -3.377 1.00 19.03 53 LYS B O 1
ATOM 1236 N N . LEU B 1 54 ? 22.436 -18.022 -2.325 1.00 20.68 54 LEU B N 1
ATOM 1237 C CA . LEU B 1 54 ? 21.303 -17.989 -3.250 1.00 19.23 54 LEU B CA 1
ATOM 1238 C C . LEU B 1 54 ? 20.170 -17.084 -2.775 1.00 19.75 54 LEU B C 1
ATOM 1239 O O . LEU B 1 54 ? 19.764 -17.130 -1.619 1.00 23.71 54 LEU B O 1
ATOM 1244 N N . PHE B 1 55 ? 19.643 -16.268 -3.703 1.00 17.98 55 PHE B N 1
ATOM 1245 C CA . PHE B 1 55 ? 18.473 -15.417 -3.526 1.00 17.03 55 PHE B CA 1
ATOM 1246 C C . PHE B 1 55 ? 17.550 -15.623 -4.734 1.00 17.47 55 PHE B C 1
ATOM 1247 O O . PHE B 1 55 ? 18.053 -15.654 -5.851 1.00 17.96 55 PHE B O 1
ATOM 1255 N N . GLN B 1 56 ? 16.241 -15.800 -4.529 1.00 18.14 56 GLN B N 1
ATOM 1256 C CA . GLN B 1 56 ? 15.337 -16.015 -5.659 1.00 17.70 56 GLN B CA 1
ATOM 1257 C C . GLN B 1 56 ? 14.070 -15.160 -5.569 1.00 17.37 56 GLN B C 1
ATOM 1258 O O . GLN B 1 56 ? 13.628 -14.724 -4.491 1.00 16.27 56 GLN B O 1
ATOM 1264 N N . TYR B 1 57 ? 13.475 -14.921 -6.755 1.00 15.32 57 TYR B N 1
ATOM 1265 C CA . TYR B 1 57 ? 12.169 -14.316 -6.923 1.00 15.63 57 TYR B CA 1
ATOM 1266 C C . TYR B 1 57 ? 11.388 -15.092 -8.002 1.00 15.16 57 TYR B C 1
ATOM 1267 O O . TYR B 1 57 ? 11.968 -15.567 -8.967 1.00 14.25 57 TYR B O 1
ATOM 1276 N N . ALA B 1 58 ? 10.068 -15.216 -7.827 1.00 15.08 58 ALA B N 1
ATOM 1277 C CA . ALA B 1 58 ? 9.166 -15.609 -8.904 1.00 14.76 58 ALA B CA 1
ATOM 1278 C C . ALA B 1 58 ? 7.884 -14.797 -8.795 1.00 14.88 58 ALA B C 1
ATOM 1279 O O . ALA B 1 58 ? 7.389 -14.546 -7.687 1.00 15.88 58 ALA B O 1
ATOM 1281 N N . SER B 1 59 ? 7.295 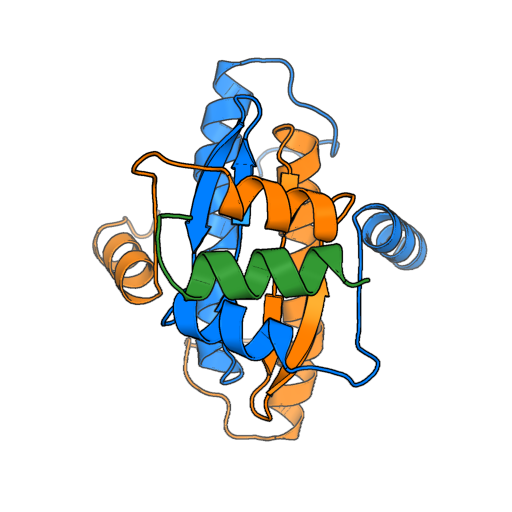-14.447 -9.939 1.00 14.92 59 SER B N 1
ATOM 1282 C CA . SER B 1 59 ? 6.131 -13.579 -9.874 1.00 14.99 59 SER B CA 1
ATOM 1283 C C . SER B 1 59 ? 5.017 -14.199 -9.011 1.00 16.89 59 SER B C 1
ATOM 1284 O O . SER B 1 59 ? 4.480 -13.507 -8.138 1.00 16.72 59 SER B O 1
ATOM 1287 N N . THR B 1 60 ? 4.721 -15.493 -9.225 1.00 15.69 60 THR B N 1
ATOM 1288 C CA . THR B 1 60 ? 3.742 -16.264 -8.468 1.00 18.95 60 THR B CA 1
ATOM 1289 C C . THR B 1 60 ? 4.278 -17.573 -7.883 1.00 19.94 60 THR B C 1
ATOM 1290 O O . THR B 1 60 ? 4.043 -17.857 -6.708 1.00 23.00 60 THR B O 1
ATOM 1294 N N . ASP B 1 61 ? 4.981 -18.398 -8.681 1.00 21.17 61 ASP B N 1
ATOM 1295 C CA . ASP B 1 61 ? 5.312 -19.766 -8.289 1.00 21.35 61 ASP B CA 1
ATOM 1296 C C . ASP B 1 61 ? 6.576 -20.247 -9.009 1.00 18.24 61 ASP B C 1
ATOM 1297 O O . ASP B 1 61 ? 6.559 -20.483 -10.210 1.00 18.35 61 ASP B O 1
ATOM 1302 N N . MET B 1 62 ? 7.683 -20.355 -8.272 1.00 18.28 62 MET B N 1
ATOM 1303 C CA . MET B 1 62 ? 8.958 -20.692 -8.863 1.00 19.90 62 MET B CA 1
ATOM 1304 C C . MET B 1 62 ? 8.924 -22.077 -9.529 1.00 19.31 62 MET B C 1
ATOM 1305 O O . MET B 1 62 ? 9.467 -22.269 -10.625 1.00 19.24 62 MET B O 1
ATOM 1310 N N . ASP B 1 63 ? 8.349 -23.062 -8.824 1.00 20.88 63 ASP B N 1
ATOM 1311 C CA . ASP B 1 63 ? 8.339 -24.420 -9.343 1.00 22.19 63 ASP B CA 1
ATOM 1312 C C . ASP B 1 63 ? 7.617 -24.523 -10.684 1.00 20.00 63 ASP B C 1
ATOM 1313 O O . ASP B 1 63 ? 8.086 -25.211 -11.588 1.00 18.57 63 ASP B O 1
ATOM 1318 N N . LYS B 1 64 ? 6.499 -23.800 -10.851 1.00 18.67 64 LYS B N 1
ATOM 1319 C CA . LYS B 1 64 ? 5.755 -23.796 -12.094 1.00 19.72 64 LYS B CA 1
ATOM 1320 C C . LYS B 1 64 ? 6.588 -23.252 -13.254 1.00 18.04 64 LYS B C 1
ATOM 1321 O O . LYS B 1 64 ? 6.578 -23.801 -14.352 1.00 18.68 64 LYS B O 1
ATOM 1327 N N . VAL B 1 65 ? 7.321 -22.163 -13.008 1.00 16.57 65 VAL B N 1
ATOM 1328 C CA . VAL B 1 65 ? 8.123 -21.561 -14.059 1.00 16.81 65 VAL B CA 1
ATOM 1329 C C . VAL B 1 65 ? 9.276 -22.474 -14.451 1.00 16.25 65 VAL B C 1
ATOM 1330 O O . VAL B 1 65 ? 9.554 -22.631 -15.632 1.00 16.34 65 VAL B O 1
ATOM 1334 N N . LEU B 1 66 ? 9.955 -23.081 -13.467 1.00 16.16 66 LEU B N 1
ATOM 1335 C CA . LEU B 1 66 ? 11.065 -23.974 -13.788 1.00 17.61 66 LEU B CA 1
ATOM 1336 C C . LEU B 1 66 ? 10.610 -25.205 -14.578 1.00 16.82 66 LEU B C 1
ATOM 1337 O O . LEU B 1 66 ? 11.255 -25.617 -15.537 1.00 17.00 66 LEU B O 1
ATOM 1342 N N . LEU B 1 67 ? 9.475 -25.787 -14.201 1.00 19.21 67 LEU B N 1
ATOM 1343 C CA . LEU B 1 67 ? 8.967 -26.926 -14.962 1.00 19.53 67 LEU B CA 1
ATOM 1344 C C . LEU B 1 67 ? 8.506 -26.567 -16.369 1.00 19.20 67 LEU B C 1
ATOM 1345 O O . LEU B 1 67 ? 8.762 -27.306 -17.313 1.00 19.35 67 LEU B O 1
ATOM 1350 N N . LYS B 1 68 ? 7.880 -25.397 -16.557 1.00 17.46 68 LYS B N 1
ATOM 1351 C CA . LYS B 1 68 ? 7.584 -24.940 -17.899 1.00 17.14 68 LYS B CA 1
ATOM 1352 C C . LYS B 1 68 ? 8.853 -24.754 -18.742 1.00 16.78 68 LYS B C 1
ATOM 1353 O O . LYS B 1 68 ? 8.842 -25.026 -19.946 1.00 18.69 68 LYS B O 1
ATOM 1359 N N . TYR B 1 69 ? 9.931 -24.241 -18.124 1.00 16.49 69 TYR B N 1
ATOM 1360 C CA . TYR B 1 69 ? 11.209 -24.145 -18.808 1.00 17.39 69 TYR B CA 1
ATOM 1361 C C . TYR B 1 69 ? 11.669 -25.512 -19.328 1.00 17.64 69 TYR B C 1
ATOM 1362 O O . TYR B 1 69 ? 12.108 -25.622 -20.467 1.00 17.40 69 TYR B O 1
ATOM 1371 N N . THR B 1 70 ? 11.573 -26.542 -18.487 1.00 18.37 70 THR B N 1
ATOM 1372 C CA . THR B 1 70 ? 12.040 -27.866 -18.902 1.00 17.96 70 THR B CA 1
ATOM 1373 C C . THR B 1 70 ? 11.165 -28.491 -19.992 1.00 20.75 70 THR B C 1
ATOM 1374 O O . THR B 1 70 ? 11.635 -29.406 -20.675 1.00 21.78 70 THR B O 1
ATOM 1378 N N . GLU B 1 71 ? 9.905 -28.041 -20.121 1.00 21.38 71 GLU B N 1
ATOM 1379 C CA . GLU B 1 71 ? 8.978 -28.541 -21.124 1.00 21.35 71 GLU B CA 1
ATOM 1380 C C . GLU B 1 71 ? 9.065 -27.861 -22.487 1.00 21.69 71 GLU B C 1
ATOM 1381 O O . GLU B 1 71 ? 8.442 -28.295 -23.460 1.00 22.16 71 GLU B O 1
ATOM 1387 N N . TYR B 1 72 ? 9.785 -26.732 -22.559 1.00 21.05 72 TYR B N 1
ATOM 1388 C CA . TYR B 1 72 ? 9.823 -25.913 -23.748 1.00 23.45 72 TYR B CA 1
ATOM 1389 C C . TYR B 1 72 ? 10.734 -26.620 -24.745 1.00 30.24 72 TYR B C 1
ATOM 1390 O O . TYR B 1 72 ? 11.862 -26.991 -24.414 1.00 34.28 72 TYR B O 1
ATOM 1399 N N A ASN B 1 73 ? 10.271 -26.830 -25.967 0.50 30.92 73 ASN B N 1
ATOM 1400 N N B ASN B 1 73 ? 10.251 -26.758 -25.984 0.50 31.98 73 ASN B N 1
ATOM 1401 C CA A ASN B 1 73 ? 11.125 -27.589 -26.866 0.50 31.57 73 ASN B CA 1
ATOM 1402 C CA B ASN B 1 73 ? 10.929 -27.604 -26.956 0.50 34.61 73 ASN B CA 1
ATOM 1403 C C A ASN B 1 73 ? 11.246 -26.890 -28.217 0.50 33.50 73 ASN B C 1
ATOM 1404 C C B ASN B 1 73 ? 11.671 -26.830 -28.043 0.50 34.67 73 ASN B C 1
ATOM 1405 O O A ASN B 1 73 ? 11.273 -27.556 -29.249 0.50 30.10 73 ASN B O 1
ATOM 1406 O O B ASN B 1 73 ? 12.506 -27.395 -28.740 0.50 35.43 73 ASN B O 1
ATOM 1415 N N . GLU B 1 74 ? 11.330 -25.545 -28.182 1.00 34.83 74 GLU B N 1
ATOM 1416 C CA . GLU B 1 74 ? 11.653 -24.734 -29.353 1.00 34.92 74 GLU B CA 1
ATOM 1417 C C . GLU B 1 74 ? 12.769 -23.722 -29.128 1.00 32.70 74 GLU B C 1
ATOM 1418 O O . GLU B 1 74 ? 12.945 -23.230 -28.007 1.00 24.77 74 GLU B O 1
ATOM 1424 N N . PRO B 1 75 ? 13.526 -23.347 -30.192 1.00 29.96 75 PRO B N 1
ATOM 1425 C CA . PRO B 1 75 ? 14.435 -22.203 -30.135 1.00 28.30 75 PRO B CA 1
ATOM 1426 C C . PRO B 1 75 ? 13.720 -20.946 -29.644 1.00 26.09 75 PRO B C 1
ATOM 1427 O O . PRO B 1 75 ? 12.543 -20.739 -29.932 1.00 27.42 75 PRO B O 1
ATOM 1431 N N . HIS B 1 76 ? 14.445 -20.103 -28.908 1.00 25.20 76 HIS B N 1
ATOM 1432 C CA . HIS B 1 76 ? 13.852 -18.904 -28.340 1.00 24.52 76 HIS B CA 1
ATOM 1433 C C . HIS B 1 76 ? 14.941 -17.886 -28.033 1.00 24.24 76 HIS B C 1
ATOM 1434 O O . HIS B 1 76 ? 16.126 -18.227 -28.073 1.00 25.61 76 HIS B O 1
ATOM 1441 N N . GLU B 1 77 ? 14.533 -16.660 -27.680 1.00 22.33 77 GLU B N 1
ATOM 1442 C CA . GLU B 1 77 ? 15.490 -15.607 -27.395 1.00 21.92 77 GLU B CA 1
ATOM 1443 C C . GLU B 1 77 ? 16.290 -15.981 -26.152 1.00 21.65 77 GLU B C 1
ATOM 1444 O O . GLU B 1 77 ? 15.711 -16.316 -25.111 1.00 20.44 77 GLU B O 1
ATOM 1450 N N . SER B 1 78 ? 17.614 -15.886 -26.271 1.00 19.87 78 SER B N 1
ATOM 1451 C CA . SER B 1 78 ? 18.535 -16.236 -25.189 1.00 19.90 78 SER B CA 1
ATOM 1452 C C . SER B 1 78 ? 19.671 -15.222 -25.198 1.00 22.84 78 SER B C 1
ATOM 1453 O O . SER B 1 78 ? 20.336 -15.066 -26.223 1.00 26.37 78 SER B O 1
ATOM 1456 N N . ARG B 1 79 ? 19.839 -14.517 -24.083 1.00 17.72 79 ARG B N 1
ATOM 1457 C CA . ARG B 1 79 ? 20.839 -13.472 -23.949 1.00 17.88 79 ARG B CA 1
ATOM 1458 C C . ARG B 1 79 ? 21.808 -13.745 -22.805 1.00 17.96 79 ARG B C 1
ATOM 1459 O O . ARG B 1 79 ? 21.468 -14.403 -21.824 1.00 16.51 79 ARG B O 1
ATOM 1467 N N . THR B 1 80 ? 23.028 -13.204 -22.955 1.00 19.27 80 THR B N 1
ATOM 1468 C CA . THR B 1 80 ? 24.053 -13.154 -21.920 1.00 18.57 80 THR B CA 1
ATOM 1469 C C . THR B 1 80 ? 24.591 -11.727 -21.795 1.00 17.16 80 THR B C 1
ATOM 1470 O O . THR B 1 80 ? 24.183 -10.852 -22.557 1.00 16.70 80 THR B O 1
ATOM 1474 N N . ASN B 1 81 ? 25.516 -11.495 -20.846 1.00 19.21 81 ASN B N 1
ATOM 1475 C CA . ASN B 1 81 ? 26.130 -10.168 -20.732 1.00 19.75 81 ASN B CA 1
ATOM 1476 C C . ASN B 1 81 ? 26.737 -9.681 -22.053 1.00 21.07 81 ASN B C 1
ATOM 1477 O O . ASN B 1 81 ? 26.624 -8.503 -22.390 1.00 19.24 81 ASN B O 1
ATOM 1482 N N . ALA B 1 82 ? 27.396 -10.565 -22.811 1.00 22.51 82 ALA B N 1
ATOM 1483 C CA . ALA B 1 82 ? 27.900 -10.192 -24.125 1.00 24.19 82 ALA B CA 1
ATOM 1484 C C . ALA B 1 82 ? 26.850 -9.627 -25.079 1.00 22.21 82 ALA B C 1
ATOM 1485 O O . ALA B 1 82 ? 27.127 -8.663 -25.779 1.00 23.89 82 ALA B O 1
ATOM 1487 N N . ASP B 1 83 ? 25.627 -10.194 -25.097 1.00 21.06 83 ASP B N 1
ATOM 1488 C CA . ASP B 1 83 ? 24.542 -9.651 -25.903 1.00 20.22 83 ASP B CA 1
ATOM 1489 C C . ASP B 1 83 ? 24.110 -8.273 -25.419 1.00 20.59 83 ASP B C 1
ATOM 1490 O O . ASP B 1 83 ? 23.770 -7.407 -26.217 1.00 21.62 83 ASP B O 1
ATOM 1495 N N . ILE B 1 84 ? 24.032 -8.091 -24.096 1.00 19.20 84 ILE B N 1
ATOM 1496 C CA . ILE B 1 84 ? 23.618 -6.815 -23.531 1.00 19.14 84 ILE B CA 1
ATOM 1497 C C . ILE B 1 84 ? 24.611 -5.719 -23.930 1.00 18.82 84 ILE B C 1
ATOM 1498 O O . ILE B 1 84 ? 24.212 -4.655 -24.404 1.00 19.41 84 ILE B O 1
ATOM 1503 N N . ILE B 1 85 ? 25.915 -6.019 -23.814 1.00 21.26 85 ILE B N 1
ATOM 1504 C CA . ILE B 1 85 ? 26.966 -5.097 -24.208 1.00 20.88 85 ILE B CA 1
ATOM 1505 C C . ILE B 1 85 ? 26.867 -4.776 -25.696 1.00 21.29 85 ILE B C 1
ATOM 1506 O O . ILE B 1 85 ? 27.086 -3.643 -26.106 1.00 23.81 85 ILE B O 1
ATOM 1511 N N . GLU B 1 86 ? 26.601 -5.778 -26.526 1.00 21.64 86 GLU B N 1
ATOM 1512 C CA . GLU B 1 86 ? 26.442 -5.555 -27.952 1.00 25.95 86 GLU B CA 1
ATOM 1513 C C . GLU B 1 86 ? 25.303 -4.589 -28.250 1.00 23.66 86 GLU B C 1
ATOM 1514 O O . GLU B 1 86 ? 25.494 -3.666 -29.040 1.00 23.99 86 GLU B O 1
ATOM 1520 N N . THR B 1 87 ? 24.140 -4.789 -27.609 1.00 22.48 87 THR B N 1
ATOM 1521 C CA . THR B 1 87 ? 23.023 -3.875 -27.768 1.00 24.64 87 THR B CA 1
ATOM 1522 C C . THR B 1 87 ? 23.408 -2.462 -27.335 1.00 25.74 87 THR B C 1
ATOM 1523 O O . THR B 1 87 ? 23.090 -1.500 -28.028 1.00 28.36 87 THR B O 1
ATOM 1527 N N . LEU B 1 88 ? 24.132 -2.327 -26.217 1.00 24.03 88 LEU B N 1
ATOM 1528 C CA . LEU B 1 88 ? 24.507 -1.002 -25.736 1.00 25.52 88 LEU B CA 1
ATOM 1529 C C . LEU B 1 88 ? 25.444 -0.279 -26.704 1.00 26.43 88 LEU B C 1
ATOM 1530 O O . LEU B 1 88 ? 25.346 0.936 -26.863 1.00 30.37 88 LEU B O 1
ATOM 1535 N N . ARG B 1 89 ? 26.366 -1.029 -27.316 1.00 26.90 89 ARG B N 1
ATOM 1536 C CA . ARG B 1 89 ? 27.318 -0.561 -28.310 1.00 28.89 89 ARG B CA 1
ATOM 1537 C C . ARG B 1 89 ? 26.645 -0.073 -29.594 1.00 31.17 89 ARG B C 1
ATOM 1538 O O . ARG B 1 89 ? 27.236 0.730 -30.316 1.00 29.79 89 ARG B O 1
ATOM 1546 N N . LYS B 1 90 ? 25.490 -0.673 -29.922 1.00 28.90 90 LYS B N 1
ATOM 1547 C CA . LYS B 1 90 ? 24.739 -0.360 -31.128 1.00 32.02 90 LYS B CA 1
ATOM 1548 C C . LYS B 1 90 ? 23.730 0.754 -30.889 1.00 33.62 90 LYS B C 1
ATOM 1549 O O . LYS B 1 90 ? 23.545 1.574 -31.779 1.00 32.65 90 LYS B O 1
ATOM 1555 N N . LYS B 1 91 ? 23.069 0.742 -29.726 1.00 32.43 91 LYS B N 1
ATOM 1556 C CA . LYS B 1 91 ? 22.080 1.752 -29.360 1.00 36.21 91 LYS B CA 1
ATOM 1557 C C . LYS B 1 91 ? 22.614 3.183 -29.349 1.00 39.75 91 LYS B C 1
ATOM 1558 O O . LYS B 1 91 ? 23.798 3.411 -29.130 1.00 42.23 91 LYS B O 1
ATOM 1564 N N . GLY B 1 92 ? 21.688 4.144 -29.445 1.00 41.21 92 GLY B N 1
ATOM 1565 C CA . GLY B 1 92 ? 22.027 5.556 -29.364 1.00 43.87 92 GLY B CA 1
ATOM 1566 C C . GLY B 1 92 ? 22.271 5.943 -27.909 1.00 46.53 92 GLY B C 1
ATOM 1567 O O . GLY B 1 92 ? 22.101 5.124 -27.011 1.00 48.84 92 GLY B O 1
ATOM 1568 N N . PHE B 1 93 ? 22.682 7.194 -27.688 1.00 41.95 93 PHE B N 1
ATOM 1569 C CA . PHE B 1 93 ? 22.752 7.745 -26.348 1.00 39.42 93 PHE B CA 1
ATOM 1570 C C . PHE B 1 93 ? 21.306 7.897 -25.871 1.00 47.19 93 PHE B C 1
ATOM 1571 O O . PHE B 1 93 ? 21.062 8.097 -24.685 1.00 52.53 93 PHE B O 1
ATOM 1579 N N . ASN B 1 94 ? 20.372 7.785 -26.835 1.00 51.12 94 ASN B N 1
ATOM 1580 C CA . ASN B 1 94 ? 18.933 7.728 -26.627 1.00 58.99 94 ASN B CA 1
ATOM 1581 C C . ASN B 1 94 ? 18.408 9.075 -26.174 1.00 68.98 94 ASN B C 1
ATOM 1582 O O . ASN B 1 94 ? 17.748 9.758 -26.962 1.00 76.05 94 ASN B O 1
ATOM 2164 N N . TRP E 4 2 ? 16.224 -26.722 -21.383 1.00 30.11 138 TRP X N 1
ATOM 2165 C CA . TRP E 4 2 ? 14.947 -26.715 -22.105 1.00 31.03 138 TRP X CA 1
ATOM 2166 C C . TRP E 4 2 ? 14.865 -27.829 -23.149 1.00 34.30 138 TRP X C 1
ATOM 2167 O O . TRP E 4 2 ? 13.766 -28.164 -23.615 1.00 36.80 138 TRP X O 1
ATOM 2178 N N . GLY E 4 3 ? 16.029 -28.385 -23.527 1.00 36.33 139 GLY X N 1
ATOM 2179 C CA . GLY E 4 3 ? 16.076 -29.471 -24.491 1.00 39.27 139 GLY X CA 1
ATOM 2180 C C . GLY E 4 3 ? 16.618 -30.782 -23.932 1.00 40.04 139 GLY X C 1
ATOM 2181 O O . GLY E 4 3 ? 17.255 -30.824 -22.869 1.00 42.32 139 GLY X O 1
ATOM 2182 N N . SER E 4 4 ? 16.372 -31.846 -24.697 1.00 36.59 140 SER X N 1
ATOM 2183 C CA . SER E 4 4 ? 16.823 -33.181 -24.362 1.00 37.26 140 SER X CA 1
ATOM 2184 C C . SER E 4 4 ? 18.299 -33.169 -23.954 1.00 36.62 140 SER X C 1
ATOM 2185 O O . SER E 4 4 ? 19.182 -32.887 -24.768 1.00 36.68 140 SER X O 1
ATOM 2188 N N . GLY E 4 5 ? 18.556 -33.473 -22.677 1.00 32.58 141 GLY X N 1
ATOM 2189 C CA . GLY E 4 5 ? 19.911 -33.493 -22.152 1.00 30.97 141 GLY X CA 1
ATOM 2190 C C . GLY E 4 5 ? 19.872 -33.739 -20.646 1.00 31.58 141 GLY X C 1
ATOM 2191 O O . GLY E 4 5 ? 18.797 -33.870 -20.053 1.00 29.50 141 GLY X O 1
ATOM 2192 N N . GLU E 4 6 ? 21.058 -33.769 -20.039 1.00 27.35 142 GLU X N 1
ATOM 2193 C CA . GLU E 4 6 ? 21.194 -34.047 -18.622 1.00 27.71 142 GLU X CA 1
ATOM 2194 C C . GLU E 4 6 ? 20.779 -32.889 -17.723 1.00 24.67 142 GLU X C 1
ATOM 2195 O O . GLU E 4 6 ? 20.355 -33.121 -16.595 1.00 25.30 142 GLU X O 1
ATOM 2201 N N . VAL E 4 7 ? 20.962 -31.637 -18.171 1.00 23.29 143 VAL X N 1
ATOM 2202 C CA . VAL E 4 7 ? 20.656 -30.516 -17.300 1.00 24.31 143 VAL X CA 1
ATOM 2203 C C . VAL E 4 7 ? 19.138 -30.475 -17.118 1.00 23.84 143 VAL X C 1
ATOM 2204 O O . VAL E 4 7 ? 18.647 -30.369 -15.997 1.00 21.85 143 VAL X O 1
ATOM 2208 N N . LYS E 4 8 ? 18.411 -30.615 -18.227 1.00 26.21 144 LYS X N 1
ATOM 2209 C CA . LYS E 4 8 ? 16.960 -30.667 -18.183 1.00 27.83 144 LYS X CA 1
ATOM 2210 C C . LYS E 4 8 ? 16.469 -31.743 -17.219 1.00 24.81 144 LYS X C 1
ATOM 2211 O O . LYS E 4 8 ? 15.589 -31.497 -16.386 1.00 26.36 144 LYS X O 1
ATOM 2217 N N . GLN E 4 9 ? 17.048 -32.935 -17.353 1.00 27.49 145 GLN X N 1
ATOM 2218 C CA . GLN E 4 9 ? 16.686 -34.057 -16.505 1.00 30.97 145 GLN X CA 1
ATOM 2219 C C . GLN E 4 9 ? 16.945 -33.797 -15.024 1.00 26.97 145 GLN X C 1
ATOM 2220 O O . GLN E 4 9 ? 16.105 -34.122 -14.186 1.00 25.65 145 GLN X O 1
ATOM 2226 N N . LYS E 4 10 ? 18.094 -33.190 -14.688 1.00 24.07 146 LYS X N 1
ATOM 2227 C CA . LYS E 4 10 ? 18.408 -32.905 -13.291 1.00 26.63 146 LYS X CA 1
ATOM 2228 C C . LYS E 4 10 ? 17.491 -31.856 -12.651 1.00 24.02 146 LYS X C 1
ATOM 2229 O O . LYS E 4 10 ? 17.103 -31.974 -11.478 1.00 22.75 146 LYS X O 1
ATOM 2235 N N . LEU E 4 11 ? 17.153 -30.818 -13.422 1.00 21.99 147 LEU X N 1
ATOM 2236 C CA . LEU E 4 11 ? 16.263 -29.785 -12.918 1.00 22.49 147 LEU X CA 1
ATOM 2237 C C . LEU E 4 11 ? 14.864 -30.344 -12.669 1.00 21.95 147 LEU X C 1
ATOM 2238 O O . LEU E 4 11 ? 14.267 -30.052 -11.637 1.00 22.43 147 LEU X O 1
ATOM 2243 N N . GLN E 4 12 ? 14.340 -31.123 -13.623 1.00 23.67 148 GLN X N 1
ATOM 2244 C CA . GLN E 4 12 ? 13.024 -31.742 -13.485 1.00 26.82 148 GLN X CA 1
ATOM 2245 C C . GLN E 4 12 ? 12.958 -32.634 -12.245 1.00 26.53 148 GLN X C 1
ATOM 2246 O O . GLN E 4 12 ? 12.065 -32.473 -11.414 1.00 25.08 148 GLN X O 1
ATOM 2252 N N . GLU E 4 13 ? 13.959 -33.511 -12.075 1.00 25.96 149 GLU X N 1
ATOM 2253 C CA . GLU E 4 13 ? 14.047 -34.373 -10.898 1.00 27.79 149 GLU X CA 1
ATOM 2254 C C . GLU E 4 13 ? 14.083 -33.602 -9.580 1.00 23.17 149 GLU X C 1
ATOM 2255 O O . GLU E 4 13 ? 13.446 -33.978 -8.589 1.00 22.77 149 GLU X O 1
ATOM 2261 N N . PHE E 4 14 ? 14.861 -32.518 -9.553 1.00 23.35 150 PHE X N 1
ATOM 2262 C CA . PHE E 4 14 ? 14.981 -31.696 -8.357 1.00 22.85 150 PHE X CA 1
ATOM 2263 C C . PHE E 4 14 ? 13.631 -31.088 -7.961 1.00 24.08 150 PHE X C 1
ATOM 2264 O O . PHE E 4 14 ? 13.215 -31.178 -6.808 1.00 23.22 150 PHE X O 1
ATOM 2272 N N . VAL E 4 15 ? 12.946 -30.458 -8.923 1.00 25.03 151 VAL X N 1
ATOM 2273 C CA . VAL E 4 15 ? 11.670 -29.828 -8.631 1.00 25.48 151 VAL X CA 1
ATOM 2274 C C . VAL E 4 15 ? 10.638 -30.866 -8.189 1.00 25.79 151 VAL X C 1
ATOM 2275 O O . VAL E 4 15 ? 9.921 -30.635 -7.215 1.00 28.70 151 VAL X O 1
ATOM 2279 N N . LEU E 4 16 ? 10.584 -32.017 -8.868 1.00 26.98 152 LEU X N 1
ATOM 2280 C CA . LEU E 4 16 ? 9.547 -33.005 -8.602 1.00 29.70 152 LEU X CA 1
ATOM 2281 C C . LEU E 4 16 ? 9.740 -33.732 -7.272 1.00 35.52 152 LEU X C 1
ATOM 2282 O O . LEU E 4 16 ? 8.762 -34.180 -6.660 1.00 35.19 152 LEU X O 1
ATOM 2287 N N . SER E 4 17 ? 10.997 -33.824 -6.814 1.00 33.60 153 SER X N 1
ATOM 2288 C CA . SER E 4 17 ? 11.300 -34.557 -5.596 1.00 37.04 153 SER X CA 1
ATOM 2289 C C . SER E 4 17 ? 10.886 -33.809 -4.328 1.00 41.17 153 SER X C 1
ATOM 2290 O O . SER E 4 17 ? 10.857 -34.405 -3.253 1.00 45.24 153 SER X O 1
ATOM 2293 N N . LYS E 4 18 ? 10.574 -32.514 -4.457 1.00 43.94 154 LYS X N 1
ATOM 2294 C CA . LYS E 4 18 ? 10.034 -31.734 -3.356 1.00 51.40 154 LYS X CA 1
ATOM 2295 C C . LYS E 4 18 ? 8.519 -31.872 -3.284 1.00 57.16 154 LYS X C 1
ATOM 2296 O O . LYS E 4 18 ? 8.015 -32.640 -2.472 1.00 57.71 154 LYS X O 1
#

B-factor: mean 27.0, std 12.4, range [10.01, 109.11]